Protein AF-A0A1D3RQL5-F1 (afdb_monomer)

Nearest PDB structures (foldseek):
  8ii8-assembly1_A  TM=3.720E-01  e=1.316E-01  Pleurotus salmoneostramineus
  8d9p-assembly1_A  TM=4.096E-01  e=1.434E+00  synthetic construct
  5vju-assembly1_A  TM=3.549E-01  e=2.410E+00  synthetic construct
  6jfl-assembly4_D  TM=3.311E-01  e=7.551E+00  Homo sapiens
  8ts1-assembly1_A  TM=1.983E-01  e=7.169E+00  Homo sapiens

Foldseek 3Di:
DDDDDDDDDDPPPQPVPDCFPVNVLVVLLADLDFQDLVDPVLSVLSVVLSVLLVVLVVLLVVLVVLCVVQPLSVVLVVCCRRVNDVSSVVVLVVDDPVSVVSVLVSLVVCLVSLVVLVVSLVVLVVSLVVLVPDDVVVVDPDPVSVVSNVVNSVSSNSSSVSSNVSSVVSNVSNVVSVVVVVVVVD

Secondary structure (DSSP, 8-state):
---------------TT---HHHHHHHTPPP-SPP--SSHHHHHHHHHHHHHHHHHHHHHHHHHHHHHT-HHHHHHHHHHHHH-HHHHHHHHHT--HHHHHHHHHHHHHHHHHHHHHHHHHHHHHHHHHHHHT--GGGT---HHHHHHHHHHHHHHHHHHHHHHHHHHHHHHHHHHHHHHHHHTT-

Sequence (186 aa):
MLLIVGCAGNGGKVQEGEVTAYDLYNKNRPDTSLADTGISSGNVITSAIAGIYEKTVNLENQYKKRIENNKVALILDRIRLEQGEAAYKKEYSELGVKDKAIYDVFLKNNINTLEVAVGYAVEAKKMASGVKNFDYKKYIVNPMAKYKTITALSKATEQIQYTEKALEFMVETRTISEAMLDFEKR

Solvent-accessible surface area (backbone atoms only — not comparable to full-atom values): 10430 Å² total; per-residue (Å²): 135,88,81,86,78,84,78,75,91,69,81,75,74,71,64,94,82,70,80,36,78,48,54,52,49,67,71,64,61,64,79,69,73,67,35,62,20,82,42,72,72,51,31,54,55,28,40,55,48,30,53,53,31,49,52,44,52,52,52,50,53,52,50,51,54,54,29,73,73,29,74,58,45,38,53,46,50,48,39,28,53,71,63,33,66,70,49,25,56,50,54,62,73,67,44,52,73,70,54,42,55,54,37,52,52,52,47,63,77,37,46,69,64,29,50,52,29,46,58,48,40,56,53,40,52,52,51,48,54,50,59,76,69,56,63,61,74,83,77,46,88,48,73,70,38,44,54,36,30,53,56,20,51,51,53,47,48,49,37,40,55,49,38,44,53,57,25,47,62,41,34,53,54,39,55,52,48,51,59,49,59,59,55,74,76,108

pLDDT: mean 70.12, std 14.93, range [28.02, 87.69]

Radius of gyration: 20.91 Å; Cα contacts (8 Å, |Δi|>4): 149; chains: 1; bounding box: 43×39×73 Å

Structure (mmCIF, N/CA/C/O backbone):
data_AF-A0A1D3RQL5-F1
#
_entry.id   AF-A0A1D3RQL5-F1
#
loop_
_atom_site.group_PDB
_atom_site.id
_atom_site.type_symbol
_atom_site.label_atom_id
_atom_site.label_alt_id
_atom_site.label_comp_id
_atom_site.label_asym_id
_atom_site.label_entity_id
_atom_site.label_seq_id
_atom_site.pdbx_PDB_ins_code
_atom_site.Cartn_x
_atom_site.Cartn_y
_atom_site.Cartn_z
_atom_site.occupancy
_atom_site.B_iso_or_equiv
_atom_site.auth_seq_id
_atom_site.auth_comp_id
_atom_site.auth_asym_id
_atom_site.auth_atom_id
_atom_site.pdbx_PDB_model_num
ATOM 1 N N . MET A 1 1 ? 18.355 -2.049 43.955 1.00 34.22 1 MET A N 1
ATOM 2 C CA . MET A 1 1 ? 17.590 -0.818 44.233 1.00 34.22 1 MET A CA 1
ATOM 3 C C . MET A 1 1 ? 16.806 -0.497 42.969 1.00 34.22 1 MET A C 1
ATOM 5 O O . MET A 1 1 ? 17.391 -0.024 42.006 1.00 34.22 1 MET A O 1
ATOM 9 N N . LEU A 1 2 ? 15.540 -0.927 42.922 1.00 30.09 2 LEU A N 1
ATOM 10 C CA . LEU A 1 2 ? 14.612 -0.620 41.832 1.00 30.09 2 LEU A CA 1
ATOM 11 C C . LEU A 1 2 ? 14.342 0.888 41.841 1.00 30.09 2 LEU A C 1
ATOM 13 O O . LEU A 1 2 ? 13.867 1.405 42.849 1.00 30.09 2 LEU A O 1
ATOM 17 N N . LEU A 1 3 ? 14.603 1.569 40.728 1.00 28.02 3 LEU A N 1
ATOM 18 C CA . LEU A 1 3 ? 14.077 2.907 40.482 1.00 28.02 3 LEU A CA 1
ATOM 19 C C . LEU A 1 3 ? 12.836 2.773 39.605 1.00 28.02 3 LEU A C 1
ATOM 21 O O . LEU A 1 3 ? 12.908 2.611 38.391 1.00 28.02 3 LEU A O 1
ATOM 25 N N . ILE A 1 4 ? 11.692 2.802 40.282 1.00 35.16 4 ILE A N 1
ATOM 26 C CA . ILE A 1 4 ? 10.385 3.075 39.700 1.00 35.16 4 ILE A CA 1
ATOM 27 C C . ILE A 1 4 ? 10.423 4.538 39.252 1.00 35.16 4 ILE A C 1
ATOM 29 O O . ILE A 1 4 ? 10.387 5.440 40.085 1.00 35.16 4 ILE A O 1
ATOM 33 N N . VAL A 1 5 ? 10.510 4.775 37.944 1.00 36.12 5 VAL A N 1
ATOM 34 C CA . VAL A 1 5 ? 10.154 6.064 37.348 1.00 36.12 5 VAL A CA 1
ATOM 35 C C . VAL A 1 5 ? 8.838 5.841 36.626 1.00 36.12 5 VAL A C 1
ATOM 37 O O . VAL A 1 5 ? 8.791 5.342 35.504 1.00 36.12 5 VAL A O 1
ATOM 40 N N . GLY A 1 6 ? 7.752 6.154 37.326 1.00 30.86 6 GLY A N 1
ATOM 41 C CA . GLY A 1 6 ? 6.478 6.390 36.677 1.00 30.86 6 GLY A CA 1
ATOM 42 C C . GLY A 1 6 ? 6.588 7.663 35.846 1.00 30.86 6 GLY A C 1
ATOM 43 O O . GLY A 1 6 ? 6.917 8.719 36.380 1.00 30.86 6 GLY A O 1
ATOM 44 N N . CYS A 1 7 ? 6.270 7.570 34.560 1.00 34.59 7 CYS A N 1
ATOM 45 C CA . CYS A 1 7 ? 5.783 8.718 33.815 1.00 34.59 7 CYS A CA 1
ATOM 46 C C . CYS A 1 7 ? 4.332 8.446 33.446 1.00 34.59 7 CYS A C 1
ATOM 48 O O . CYS A 1 7 ? 4.009 7.589 32.625 1.00 34.59 7 CYS A O 1
ATOM 50 N N . ALA A 1 8 ? 3.484 9.185 34.155 1.00 31.89 8 ALA A N 1
ATOM 51 C CA . ALA A 1 8 ? 2.098 9.449 33.853 1.00 31.89 8 ALA A CA 1
ATOM 52 C C . ALA A 1 8 ? 1.898 9.814 32.377 1.00 31.89 8 ALA A C 1
ATOM 54 O O . ALA A 1 8 ? 2.809 10.300 31.704 1.00 31.89 8 ALA A O 1
ATOM 55 N N . GLY A 1 9 ? 0.673 9.574 31.911 1.00 34.28 9 GLY A N 1
ATOM 56 C CA . GLY A 1 9 ? 0.239 9.820 30.549 1.00 34.28 9 GLY A CA 1
ATOM 57 C C . GLY A 1 9 ? 0.694 11.171 30.014 1.00 34.28 9 GLY A C 1
ATOM 58 O O . GLY A 1 9 ? 0.282 12.220 30.492 1.00 34.28 9 GLY A O 1
ATOM 59 N N . ASN A 1 10 ? 1.492 11.109 28.960 1.00 30.14 10 ASN A N 1
ATOM 60 C CA . ASN A 1 10 ? 1.542 12.142 27.951 1.00 30.14 10 ASN A CA 1
ATOM 61 C C . ASN A 1 10 ? 1.111 11.453 26.662 1.00 30.14 10 ASN A C 1
ATOM 63 O O . ASN A 1 10 ? 1.920 10.839 25.968 1.00 30.14 10 ASN A O 1
ATOM 67 N N . GLY A 1 11 ? -0.191 11.519 26.374 1.00 35.78 11 GLY A N 1
ATOM 68 C CA . GLY A 1 11 ? -0.647 11.454 24.994 1.00 35.78 11 GLY A CA 1
ATOM 69 C C . GLY A 1 11 ? 0.079 12.579 24.275 1.00 35.78 11 GLY A C 1
ATOM 70 O O . GLY A 1 11 ? -0.231 13.752 24.491 1.00 35.78 11 GLY A O 1
ATOM 71 N N . GLY A 1 12 ? 1.134 12.222 23.545 1.00 31.62 12 GLY A N 1
ATOM 72 C CA . GLY A 1 12 ? 1.890 13.164 22.747 1.00 31.62 12 GLY A CA 1
ATOM 73 C C . GLY A 1 12 ? 0.912 13.814 21.788 1.00 31.62 12 GLY A C 1
ATOM 74 O O . GLY A 1 12 ? 0.452 13.178 20.845 1.00 31.62 12 GLY A O 1
ATOM 75 N N . LYS A 1 13 ? 0.554 15.071 22.055 1.00 38.50 13 LYS A N 1
ATOM 76 C CA . LYS A 1 13 ? -0.020 15.917 21.021 1.00 38.50 13 LYS A CA 1
ATOM 77 C C . LYS A 1 13 ? 1.036 15.984 19.930 1.00 38.50 13 LYS A C 1
ATOM 79 O O . LYS A 1 13 ? 2.128 16.499 20.167 1.00 38.50 13 LYS A O 1
ATOM 84 N N . VAL A 1 14 ? 0.707 15.396 18.788 1.00 41.12 14 VAL A N 1
ATOM 85 C CA . VAL A 1 14 ? 1.450 15.528 17.538 1.00 41.12 14 VAL A CA 1
ATOM 86 C C . VAL A 1 14 ? 1.707 17.022 17.362 1.00 41.12 14 VAL A C 1
ATOM 88 O O . VAL A 1 14 ? 0.767 17.817 17.452 1.00 41.12 14 VAL A O 1
ATOM 91 N N . GLN A 1 15 ? 2.974 17.419 17.238 1.00 39.16 15 GLN A N 1
ATOM 92 C CA . GLN A 1 15 ? 3.311 18.822 17.027 1.00 39.16 15 GLN A CA 1
ATOM 93 C C . GLN A 1 15 ? 2.620 19.272 15.736 1.00 39.16 15 GLN A C 1
ATOM 95 O O . GLN A 1 15 ? 2.850 18.685 14.679 1.00 39.16 15 GLN A O 1
ATOM 100 N N . GLU A 1 16 ? 1.746 20.282 15.820 1.00 37.50 16 GLU A N 1
ATOM 101 C CA . GLU A 1 16 ? 1.156 20.922 14.640 1.00 37.50 16 GLU A CA 1
ATOM 102 C C . GLU A 1 16 ? 2.301 21.447 13.761 1.00 37.50 16 GLU A C 1
ATOM 104 O O . GLU A 1 16 ? 2.910 22.471 14.065 1.00 37.50 16 GLU A O 1
ATOM 109 N N . GLY A 1 17 ? 2.635 20.704 12.702 1.00 46.22 17 GLY A N 1
ATOM 110 C CA . GLY A 1 17 ? 3.698 21.056 11.759 1.00 46.22 17 GLY A CA 1
ATOM 111 C C . GLY A 1 17 ? 4.626 19.914 11.333 1.00 46.22 17 GLY A C 1
ATOM 112 O O . GLY A 1 17 ? 5.321 20.077 10.329 1.00 46.22 17 GLY A O 1
ATOM 113 N N . GLU A 1 18 ? 4.647 18.764 12.017 1.00 48.84 18 GLU A N 1
ATOM 114 C CA . GLU A 1 18 ? 5.421 17.611 11.533 1.00 48.84 18 GLU A CA 1
ATOM 115 C C . GLU A 1 18 ? 4.687 16.902 10.389 1.00 48.84 18 GLU A C 1
ATOM 117 O O . GLU A 1 18 ? 3.579 16.396 10.549 1.00 48.84 18 GLU A O 1
ATOM 122 N N . VAL A 1 19 ? 5.320 16.863 9.212 1.00 55.0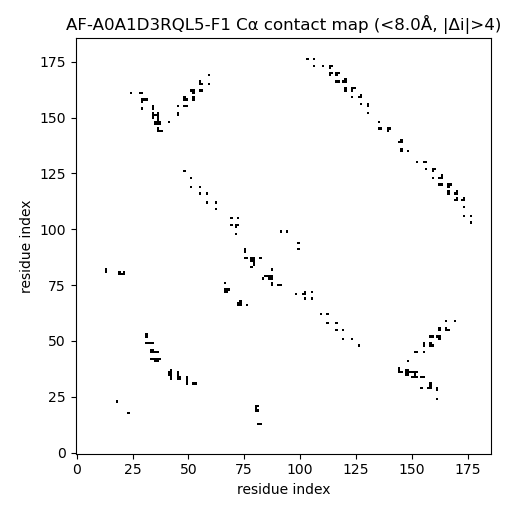6 19 VAL A N 1
ATOM 123 C CA . VAL A 1 19 ? 4.830 16.093 8.065 1.00 55.06 19 VAL A CA 1
ATOM 124 C C . VAL A 1 19 ? 4.897 14.613 8.435 1.00 55.06 19 VAL A C 1
ATOM 126 O O . VAL A 1 19 ? 5.987 14.051 8.566 1.00 55.06 19 VAL A O 1
ATOM 129 N N . THR A 1 20 ? 3.744 13.971 8.598 1.00 57.06 20 THR A N 1
ATOM 130 C CA . THR A 1 20 ? 3.696 12.554 8.968 1.00 57.06 20 THR A CA 1
ATOM 131 C C . THR A 1 20 ? 4.196 11.672 7.818 1.00 57.06 20 THR A C 1
ATOM 133 O O . THR A 1 20 ? 4.217 12.063 6.644 1.00 57.06 20 THR A O 1
ATOM 136 N N . ALA A 1 21 ? 4.560 10.421 8.119 1.00 58.81 21 ALA A N 1
ATOM 137 C CA . ALA A 1 21 ? 4.894 9.432 7.088 1.00 58.81 21 ALA A CA 1
ATOM 138 C C . ALA A 1 21 ? 3.739 9.202 6.089 1.00 58.81 21 ALA A C 1
ATOM 140 O O . ALA A 1 21 ? 3.980 8.750 4.963 1.00 58.81 21 ALA A O 1
ATOM 141 N N . TYR A 1 22 ? 2.510 9.523 6.505 1.00 56.16 22 TYR A N 1
ATOM 142 C CA . TYR A 1 22 ? 1.301 9.503 5.696 1.00 56.16 22 TYR A CA 1
ATOM 143 C C . TYR A 1 22 ? 1.152 10.739 4.807 1.00 56.16 22 TYR A C 1
ATOM 145 O O . TYR A 1 22 ? 0.834 10.604 3.628 1.00 56.16 22 TYR A O 1
ATOM 153 N N . ASP A 1 23 ? 1.448 11.931 5.324 1.00 57.62 23 ASP A N 1
ATOM 154 C CA . ASP A 1 23 ? 1.448 13.158 4.523 1.00 57.62 23 ASP A CA 1
ATOM 155 C C . ASP A 1 23 ? 2.509 13.087 3.422 1.00 57.62 23 ASP A C 1
ATOM 157 O O . ASP A 1 23 ? 2.236 13.419 2.268 1.00 57.62 23 ASP A O 1
ATOM 161 N N . LEU A 1 24 ? 3.696 12.556 3.743 1.00 60.34 24 LEU A N 1
ATOM 162 C CA . LEU A 1 24 ? 4.725 12.242 2.748 1.00 60.34 24 LEU A CA 1
ATOM 163 C C . LEU A 1 24 ? 4.238 11.198 1.741 1.00 60.34 24 LEU A C 1
ATOM 165 O O . LEU A 1 24 ? 4.491 11.334 0.549 1.00 60.34 24 LEU A O 1
ATOM 169 N N . TYR A 1 25 ? 3.527 10.167 2.194 1.00 65.94 25 TYR A N 1
ATOM 170 C CA . TYR A 1 25 ? 2.977 9.136 1.318 1.00 65.94 25 TYR A CA 1
ATOM 171 C C . TYR A 1 25 ? 1.930 9.705 0.346 1.00 65.94 25 TYR A C 1
ATOM 173 O O . TYR A 1 25 ? 2.065 9.513 -0.857 1.00 65.94 25 TYR A O 1
ATOM 181 N N . ASN A 1 26 ? 0.947 10.473 0.819 1.00 66.88 26 ASN A N 1
ATOM 182 C CA . ASN A 1 26 ? -0.064 11.087 -0.047 1.00 66.88 26 ASN A CA 1
ATOM 183 C C . ASN A 1 26 ? 0.538 12.129 -0.999 1.00 66.88 26 ASN A C 1
ATOM 185 O O . ASN A 1 26 ? 0.132 12.204 -2.158 1.00 66.88 26 ASN A O 1
ATOM 189 N N . LYS A 1 27 ? 1.516 12.916 -0.532 1.00 69.50 27 LYS A N 1
ATOM 190 C CA . LYS A 1 27 ? 2.197 13.931 -1.345 1.00 69.50 27 LYS A CA 1
ATOM 191 C C . LYS A 1 27 ? 3.079 13.320 -2.434 1.00 69.50 27 LYS A C 1
ATOM 193 O O . LYS A 1 27 ? 3.201 13.901 -3.507 1.00 69.50 27 LYS A O 1
ATOM 198 N N . ASN A 1 28 ? 3.657 12.148 -2.178 1.00 72.06 28 ASN A N 1
ATOM 199 C CA . ASN A 1 28 ? 4.559 11.457 -3.101 1.00 72.06 28 ASN A CA 1
ATOM 200 C C . ASN A 1 28 ? 3.835 10.443 -3.996 1.00 72.06 28 ASN A C 1
ATOM 202 O O . ASN A 1 28 ? 4.459 9.495 -4.470 1.00 72.06 28 ASN A O 1
ATOM 206 N N . ARG A 1 29 ? 2.523 10.600 -4.213 1.00 80.00 29 ARG A N 1
ATOM 207 C CA . ARG A 1 29 ? 1.759 9.705 -5.083 1.00 80.00 29 ARG A CA 1
ATOM 208 C C . ARG A 1 29 ? 2.264 9.811 -6.532 1.00 80.00 29 ARG A C 1
ATOM 210 O O . ARG A 1 29 ? 2.138 10.887 -7.119 1.00 80.00 29 ARG A O 1
ATOM 217 N N . PRO A 1 30 ? 2.803 8.724 -7.120 1.00 81.06 30 PRO A N 1
ATOM 218 C CA . PRO A 1 30 ? 3.291 8.748 -8.492 1.00 81.06 30 PRO A CA 1
ATOM 219 C C . PRO A 1 30 ? 2.157 8.967 -9.495 1.00 81.06 30 PRO A C 1
ATOM 221 O O . PRO A 1 30 ? 0.996 8.649 -9.248 1.00 81.06 30 PRO A O 1
ATOM 224 N N . ASP A 1 31 ? 2.499 9.481 -10.669 1.00 80.56 31 ASP A N 1
ATOM 225 C CA . ASP A 1 31 ? 1.553 9.558 -11.777 1.00 80.56 31 ASP A CA 1
ATOM 226 C C . ASP A 1 31 ? 1.208 8.149 -12.310 1.00 80.56 31 ASP A C 1
ATOM 228 O O . ASP A 1 31 ? 2.075 7.273 -12.372 1.00 80.56 31 ASP A O 1
ATOM 232 N N . THR A 1 32 ? -0.045 7.925 -12.722 1.00 77.12 32 THR A N 1
ATOM 233 C CA . THR A 1 32 ? -0.535 6.614 -13.192 1.00 77.12 32 THR A CA 1
ATOM 234 C C . THR A 1 32 ? -0.134 6.283 -14.628 1.00 77.12 32 THR A C 1
ATOM 236 O O . THR A 1 32 ? -0.292 5.135 -15.042 1.00 77.12 32 THR A O 1
ATOM 239 N N . SER A 1 33 ? 0.382 7.238 -15.412 1.00 79.81 33 SER A N 1
ATOM 240 C CA . SER A 1 33 ? 0.682 6.970 -16.819 1.00 79.81 33 SER A CA 1
ATOM 241 C C . SER A 1 33 ? 1.831 5.979 -16.992 1.00 79.81 33 SER A C 1
ATOM 243 O O . SER A 1 33 ? 2.787 5.919 -16.209 1.00 79.81 33 SER A O 1
ATOM 245 N N . LEU A 1 34 ? 1.732 5.206 -18.067 1.00 77.88 34 LEU A N 1
ATOM 246 C CA . LEU A 1 34 ? 2.706 4.197 -18.444 1.00 77.88 34 LEU A CA 1
ATOM 247 C C . LEU A 1 34 ? 4.074 4.818 -18.733 1.00 77.88 34 LEU A C 1
ATOM 249 O O . LEU A 1 34 ? 4.184 5.861 -19.376 1.00 77.88 34 LEU A O 1
ATOM 253 N N . ALA A 1 35 ? 5.127 4.147 -18.284 1.00 78.44 35 ALA A N 1
ATOM 254 C CA . ALA A 1 35 ? 6.490 4.559 -18.564 1.00 78.44 35 ALA A CA 1
ATOM 255 C C . ALA A 1 35 ? 6.981 3.973 -19.904 1.00 78.44 35 ALA A C 1
ATOM 257 O O . ALA A 1 35 ? 7.029 2.753 -20.057 1.00 78.44 35 ALA A O 1
ATOM 258 N N . ASP A 1 36 ? 7.353 4.820 -20.870 1.00 79.94 36 ASP A N 1
ATOM 259 C CA . ASP A 1 36 ? 7.889 4.380 -22.170 1.00 79.94 36 ASP A CA 1
ATOM 260 C C . ASP A 1 36 ? 9.405 4.156 -22.099 1.00 79.94 36 ASP A C 1
ATOM 262 O O . ASP A 1 36 ? 10.200 5.085 -21.958 1.00 79.94 36 ASP A O 1
ATOM 266 N N . THR A 1 37 ? 9.807 2.899 -22.237 1.00 71.31 37 THR A N 1
ATOM 267 C CA . THR A 1 37 ? 11.206 2.461 -22.290 1.00 71.31 37 THR A CA 1
ATOM 268 C C . THR A 1 37 ? 11.834 2.670 -23.676 1.00 71.31 37 THR A C 1
ATOM 270 O O . THR A 1 37 ? 13.056 2.647 -23.818 1.00 71.31 37 THR A O 1
ATOM 273 N N . GLY A 1 38 ? 11.024 2.900 -24.716 1.00 73.31 38 GLY A N 1
ATOM 274 C CA . GLY A 1 38 ? 11.466 2.962 -26.110 1.00 73.31 38 GLY A CA 1
ATOM 275 C C . GLY A 1 38 ? 11.706 1.591 -26.754 1.00 73.31 38 GLY A C 1
ATOM 276 O O . GLY A 1 38 ? 12.171 1.536 -27.892 1.00 73.31 38 GLY A O 1
ATOM 277 N N . ILE A 1 39 ? 11.394 0.496 -26.050 1.00 73.94 39 ILE A N 1
ATOM 278 C CA . ILE A 1 39 ? 11.444 -0.883 -26.553 1.00 73.94 39 ILE A CA 1
ATOM 279 C C . ILE A 1 39 ? 10.162 -1.637 -26.173 1.00 73.94 39 ILE A C 1
ATOM 281 O O . ILE A 1 39 ? 9.650 -1.504 -25.064 1.00 73.94 39 ILE A O 1
ATOM 285 N N . SER A 1 40 ? 9.630 -2.465 -27.078 1.00 78.56 40 SER A N 1
ATOM 286 C CA . SER A 1 40 ? 8.333 -3.129 -26.864 1.00 78.56 40 SER A CA 1
ATOM 287 C C . SER A 1 40 ? 8.311 -4.034 -25.629 1.00 78.56 40 SER A C 1
ATOM 289 O O . SER A 1 40 ? 7.355 -3.991 -24.862 1.00 78.56 40 SER A O 1
ATOM 291 N N . SER A 1 41 ? 9.365 -4.820 -25.397 1.00 70.81 41 SER A N 1
ATOM 292 C CA . SER A 1 41 ? 9.451 -5.721 -24.239 1.00 70.81 41 SER A CA 1
ATOM 293 C C . SER A 1 41 ? 9.513 -4.968 -22.907 1.00 70.81 41 SER A C 1
ATOM 295 O O . SER A 1 41 ? 8.842 -5.357 -21.954 1.00 70.81 41 SER A O 1
ATOM 297 N N . GLY A 1 42 ? 10.259 -3.861 -22.848 1.00 71.06 42 GLY A N 1
ATOM 298 C CA . GLY A 1 42 ? 10.292 -2.984 -21.677 1.00 71.06 42 GLY A CA 1
ATOM 299 C C . GLY A 1 42 ? 8.938 -2.318 -21.417 1.00 71.06 42 GLY A C 1
ATOM 300 O O . GLY A 1 42 ? 8.506 -2.252 -20.270 1.00 71.06 42 GLY A O 1
ATOM 301 N N . ASN A 1 43 ? 8.223 -1.930 -22.477 1.00 79.00 43 ASN A N 1
ATOM 302 C CA . ASN A 1 43 ? 6.895 -1.318 -22.371 1.00 79.00 43 ASN A CA 1
ATOM 303 C C . ASN A 1 43 ? 5.828 -2.285 -21.840 1.00 79.00 43 ASN A C 1
ATOM 305 O O . ASN A 1 43 ? 4.914 -1.857 -21.144 1.00 79.00 43 ASN A O 1
ATOM 309 N N . VAL A 1 44 ? 5.945 -3.589 -22.114 1.00 78.12 44 VAL A N 1
ATOM 310 C CA . VAL A 1 44 ? 5.056 -4.602 -21.514 1.00 78.12 44 VAL A CA 1
ATOM 311 C C . VAL A 1 44 ? 5.273 -4.690 -20.000 1.00 78.12 44 VAL A C 1
ATOM 313 O O . VAL A 1 44 ? 4.304 -4.747 -19.244 1.00 78.12 44 VAL A O 1
ATOM 316 N N . ILE A 1 45 ? 6.529 -4.648 -19.544 1.00 74.19 45 ILE A N 1
ATOM 317 C CA . ILE A 1 45 ? 6.865 -4.691 -18.112 1.00 74.19 45 ILE A CA 1
ATOM 318 C C . ILE A 1 45 ? 6.326 -3.447 -17.403 1.00 74.19 45 ILE A C 1
ATOM 320 O O . ILE A 1 45 ? 5.619 -3.563 -16.401 1.00 74.19 45 ILE A O 1
ATOM 324 N N . THR A 1 46 ? 6.607 -2.255 -17.935 1.00 77.12 46 THR A N 1
ATOM 325 C CA . THR A 1 46 ? 6.117 -1.003 -17.344 1.00 77.12 46 THR A CA 1
ATOM 326 C C . THR A 1 46 ? 4.593 -0.884 -17.421 1.00 77.12 46 THR A C 1
ATOM 328 O O . THR A 1 46 ? 3.994 -0.293 -16.526 1.00 77.12 46 THR A O 1
ATOM 331 N N . SER A 1 47 ? 3.946 -1.504 -18.416 1.00 79.31 47 SER A N 1
ATOM 332 C CA . SER A 1 47 ? 2.483 -1.618 -18.489 1.00 79.31 47 SER A CA 1
ATOM 333 C C . SER A 1 47 ? 1.891 -2.444 -17.358 1.00 79.31 47 SER A C 1
ATOM 335 O O . SER A 1 47 ? 0.942 -2.004 -16.711 1.00 79.31 47 SER A O 1
ATOM 337 N N . ALA A 1 48 ? 2.461 -3.619 -17.088 1.00 77.62 48 ALA A N 1
ATOM 338 C CA . ALA A 1 48 ? 1.996 -4.474 -16.002 1.00 77.62 48 ALA A CA 1
ATOM 339 C C . ALA A 1 48 ? 2.122 -3.770 -14.641 1.00 77.62 48 ALA A C 1
ATOM 341 O O . ALA A 1 48 ? 1.202 -3.835 -13.824 1.00 77.62 48 ALA A O 1
ATOM 342 N N . ILE A 1 49 ? 3.227 -3.046 -14.435 1.00 79.31 49 ILE A N 1
ATOM 343 C CA . ILE A 1 49 ? 3.482 -2.263 -13.220 1.00 79.31 49 ILE A CA 1
ATOM 344 C C . ILE A 1 49 ? 2.457 -1.138 -13.069 1.00 79.31 49 ILE A C 1
ATOM 346 O O . ILE A 1 49 ? 1.809 -1.043 -12.027 1.00 79.31 49 ILE A O 1
ATOM 350 N N . ALA A 1 50 ? 2.251 -0.337 -14.118 1.00 81.06 50 ALA A N 1
ATOM 351 C CA . ALA A 1 50 ? 1.251 0.726 -14.110 1.00 81.06 50 ALA A CA 1
ATOM 352 C C . ALA A 1 50 ? -0.165 0.173 -13.856 1.00 81.06 50 ALA A C 1
ATOM 354 O O . ALA A 1 50 ? -0.926 0.759 -13.090 1.00 81.06 50 A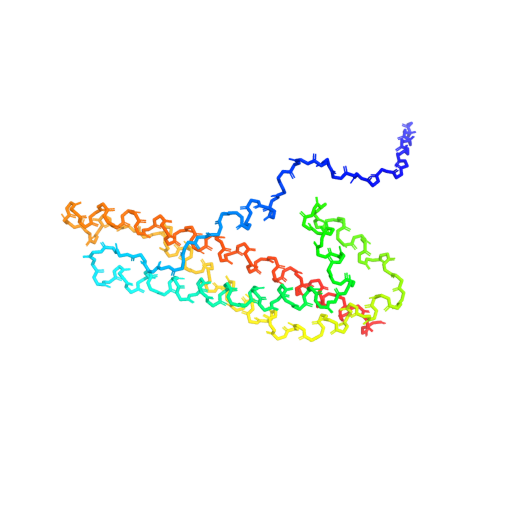LA A O 1
ATOM 355 N N . GLY A 1 51 ? -0.499 -0.991 -14.422 1.00 79.94 51 GLY A N 1
ATOM 356 C CA . GLY A 1 51 ? -1.793 -1.643 -14.219 1.00 79.94 51 GLY A CA 1
ATOM 357 C C . GLY A 1 51 ? -2.027 -2.129 -12.784 1.00 79.94 51 GLY A C 1
ATOM 358 O O . GLY A 1 51 ?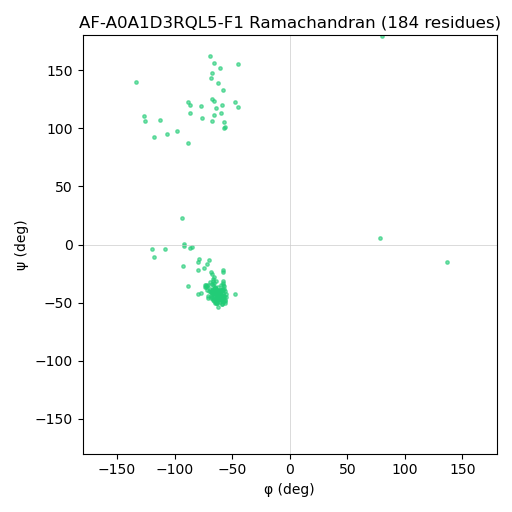 -3.126 -1.962 -12.253 1.00 79.94 51 GLY A O 1
ATOM 359 N N . ILE A 1 52 ? -1.020 -2.717 -12.122 1.00 79.75 52 ILE A N 1
ATOM 360 C CA . ILE A 1 52 ? -1.134 -3.074 -10.694 1.00 79.75 52 ILE A CA 1
ATOM 361 C C . ILE A 1 52 ? -1.196 -1.817 -9.825 1.00 79.75 52 ILE A C 1
ATOM 363 O O . ILE A 1 52 ? -2.002 -1.766 -8.891 1.00 79.75 52 ILE A O 1
ATOM 367 N N . TYR A 1 53 ? -0.396 -0.800 -10.145 1.00 81.38 53 TYR A N 1
ATOM 368 C CA . TYR A 1 53 ? -0.418 0.478 -9.443 1.00 81.38 53 TYR A CA 1
ATOM 369 C C . TYR A 1 53 ? -1.809 1.126 -9.503 1.00 81.38 53 TYR A C 1
ATOM 371 O O . TYR A 1 53 ? -2.378 1.466 -8.467 1.00 81.38 53 TYR A O 1
ATOM 379 N N . GLU A 1 54 ? -2.416 1.208 -10.689 1.00 82.25 54 GLU A N 1
ATOM 380 C CA . GLU A 1 54 ? -3.764 1.753 -10.875 1.00 82.25 54 GLU A CA 1
ATOM 381 C C . GLU A 1 54 ? -4.822 0.963 -10.089 1.00 82.25 54 GLU A C 1
ATOM 383 O O . GLU A 1 54 ? -5.661 1.545 -9.396 1.00 82.25 54 GLU A O 1
ATOM 388 N N . LYS A 1 55 ? -4.770 -0.373 -10.135 1.00 82.00 55 LYS A N 1
ATOM 389 C CA . LYS A 1 55 ? -5.668 -1.228 -9.341 1.00 82.00 55 LYS A CA 1
ATOM 390 C C . LYS A 1 55 ? -5.500 -0.998 -7.841 1.00 82.00 55 LYS A C 1
ATOM 392 O O . LYS A 1 55 ? -6.499 -0.956 -7.127 1.00 82.00 55 LYS A O 1
ATOM 397 N N . THR A 1 56 ? -4.267 -0.823 -7.378 1.00 81.44 56 THR A N 1
ATOM 398 C CA . THR A 1 56 ? -3.950 -0.560 -5.968 1.00 81.44 56 THR A CA 1
ATOM 399 C C . THR A 1 56 ? -4.478 0.794 -5.529 1.00 81.44 56 THR A C 1
ATOM 401 O O . THR A 1 56 ? -5.172 0.880 -4.523 1.00 81.44 56 THR A O 1
ATOM 404 N N . VAL A 1 57 ? -4.250 1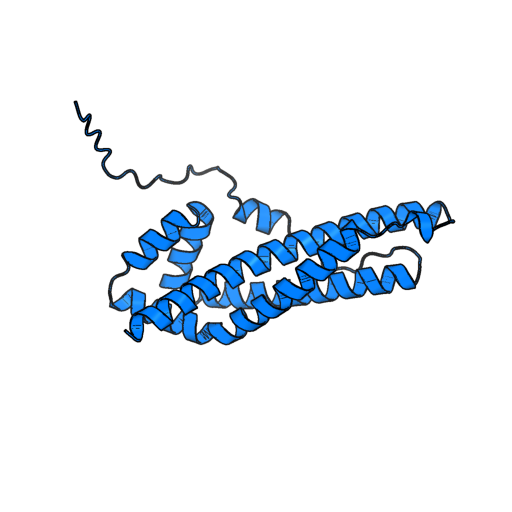.831 -6.330 1.00 83.75 57 VAL A N 1
ATOM 405 C CA . VAL A 1 57 ? -4.816 3.164 -6.123 1.00 83.75 57 VAL A CA 1
ATOM 406 C C . VAL A 1 57 ? -6.343 3.111 -6.037 1.00 83.75 57 VAL A C 1
ATOM 408 O O . VAL A 1 57 ? -6.946 3.732 -5.164 1.00 83.75 57 VAL A O 1
ATOM 411 N N . ASN A 1 58 ? -6.996 2.369 -6.932 1.00 84.44 58 ASN A N 1
ATOM 412 C CA . ASN A 1 58 ? -8.450 2.230 -6.919 1.00 84.44 58 ASN A CA 1
ATOM 413 C C . ASN A 1 58 ? -8.946 1.506 -5.664 1.00 84.44 58 ASN A C 1
ATOM 415 O O . ASN A 1 58 ? -9.943 1.928 -5.075 1.00 84.44 58 ASN A O 1
ATOM 419 N N . LEU A 1 59 ? -8.245 0.452 -5.242 1.00 82.81 59 LEU A N 1
ATOM 420 C CA . LEU A 1 59 ? -8.535 -0.283 -4.013 1.00 82.81 59 LEU A CA 1
ATOM 421 C C . LEU A 1 59 ? -8.382 0.617 -2.780 1.00 82.81 59 LEU A C 1
ATOM 423 O O . LEU A 1 59 ? -9.283 0.687 -1.947 1.00 82.81 59 LEU A O 1
ATOM 427 N N . GLU A 1 60 ? -7.288 1.370 -2.714 1.00 82.69 60 GLU A N 1
ATOM 428 C CA . GLU A 1 60 ? -7.001 2.319 -1.645 1.00 82.69 60 GLU A CA 1
ATOM 429 C C . GLU A 1 60 ? -8.053 3.434 -1.581 1.00 82.69 60 GLU A C 1
ATOM 431 O O . GLU A 1 60 ? -8.568 3.732 -0.507 1.00 82.69 60 GLU A O 1
ATOM 436 N N . ASN A 1 61 ? -8.442 4.020 -2.718 1.00 84.12 61 ASN A N 1
ATOM 437 C CA . ASN A 1 61 ? -9.488 5.046 -2.758 1.00 84.12 61 ASN A CA 1
ATOM 438 C C . ASN A 1 61 ? -10.831 4.502 -2.243 1.00 84.12 61 ASN A C 1
ATOM 440 O O . ASN A 1 61 ? -11.564 5.207 -1.549 1.00 84.12 61 ASN A O 1
ATOM 444 N N . GLN A 1 62 ? -11.177 3.255 -2.581 1.00 83.00 62 GLN A N 1
ATOM 445 C CA . GLN A 1 62 ? -12.381 2.610 -2.053 1.00 83.00 62 GLN A CA 1
ATOM 446 C C . GLN A 1 62 ? -12.274 2.376 -0.546 1.00 83.00 62 GLN A C 1
ATOM 448 O O . GLN A 1 62 ? -13.242 2.615 0.174 1.00 83.00 62 GLN A O 1
ATOM 453 N N . TYR A 1 63 ? -11.109 1.941 -0.071 1.00 82.12 63 TYR A N 1
ATOM 454 C CA . TYR A 1 63 ? -10.851 1.721 1.346 1.00 82.12 63 TYR A CA 1
ATOM 455 C C . TYR A 1 63 ? -10.930 3.032 2.148 1.00 82.12 63 TYR A C 1
ATOM 457 O O . TYR A 1 63 ? -11.684 3.104 3.117 1.00 82.12 63 TYR A O 1
ATOM 465 N N . LYS A 1 64 ? -10.287 4.108 1.673 1.00 80.56 64 LYS A N 1
ATOM 466 C CA . LYS A 1 64 ? -10.363 5.461 2.257 1.00 80.56 64 LYS A CA 1
ATOM 467 C C . LYS A 1 64 ? -11.797 5.974 2.345 1.00 80.56 64 LYS A C 1
ATOM 469 O O . LYS A 1 64 ? -12.238 6.362 3.420 1.00 80.56 64 LYS A O 1
ATOM 474 N N . LYS A 1 65 ? -12.579 5.862 1.265 1.00 82.81 65 LYS A N 1
ATOM 475 C CA . LYS A 1 65 ? -14.007 6.232 1.288 1.00 82.81 65 LYS A CA 1
ATOM 476 C C . LYS A 1 65 ? -14.792 5.469 2.353 1.00 82.81 65 LYS A C 1
ATOM 478 O O . LYS A 1 65 ? -15.734 5.998 2.932 1.00 82.81 65 LYS A O 1
ATOM 483 N N . ARG A 1 66 ? -14.462 4.202 2.603 1.00 80.38 66 ARG A N 1
ATOM 484 C CA . ARG A 1 66 ? -15.140 3.411 3.638 1.00 80.38 66 ARG A CA 1
ATOM 485 C C . ARG A 1 66 ? -14.714 3.831 5.042 1.00 80.38 66 ARG A C 1
ATOM 487 O O . ARG A 1 66 ? -15.573 3.853 5.919 1.00 80.38 66 ARG A O 1
ATOM 494 N N . ILE A 1 67 ? -13.442 4.187 5.239 1.00 81.62 67 ILE A N 1
ATOM 495 C CA . ILE A 1 67 ? -12.941 4.778 6.490 1.00 81.62 67 ILE A CA 1
ATOM 496 C C . ILE A 1 67 ? -13.671 6.094 6.778 1.00 81.62 67 ILE A C 1
ATOM 498 O O . ILE A 1 67 ? -14.226 6.254 7.858 1.00 81.62 67 ILE A O 1
ATOM 502 N N . GLU A 1 68 ? -13.756 6.997 5.799 1.00 78.56 68 GLU A N 1
ATOM 503 C CA . GLU A 1 68 ? -14.437 8.297 5.930 1.00 78.56 68 GLU A CA 1
ATOM 504 C C . GLU A 1 68 ? -15.916 8.161 6.327 1.00 78.56 68 GLU A C 1
ATOM 506 O O . GLU A 1 68 ? -16.452 8.998 7.051 1.00 78.56 68 GLU A O 1
ATOM 511 N N . ASN A 1 69 ? -16.568 7.074 5.906 1.00 81.94 69 ASN A N 1
ATOM 512 C CA . ASN A 1 69 ? -17.964 6.778 6.229 1.00 81.94 69 ASN A CA 1
ATOM 513 C C . ASN A 1 69 ? -18.163 6.066 7.582 1.00 81.94 69 ASN A C 1
ATOM 515 O O . ASN A 1 69 ? -19.304 5.811 7.972 1.00 81.94 69 ASN A O 1
ATOM 519 N N . ASN A 1 70 ? -17.095 5.737 8.318 1.00 84.69 70 ASN A N 1
ATOM 520 C CA . ASN A 1 70 ? -17.180 5.125 9.643 1.00 84.69 70 ASN A CA 1
ATOM 521 C C . ASN A 1 70 ? -16.374 5.936 10.666 1.00 84.69 70 ASN A C 1
ATOM 523 O O . ASN A 1 70 ? -15.150 5.934 10.664 1.00 84.69 70 ASN A O 1
ATOM 527 N N . LYS A 1 71 ? -17.073 6.593 11.597 1.00 82.38 71 LYS A N 1
ATOM 528 C CA . LYS A 1 71 ? -16.456 7.502 12.576 1.00 82.38 71 LYS A CA 1
ATOM 529 C C . LYS A 1 71 ? -15.386 6.833 13.451 1.00 82.38 71 LYS A C 1
ATOM 531 O O . LYS A 1 71 ? -14.373 7.465 13.730 1.00 82.38 71 LYS A O 1
ATOM 536 N N . VAL A 1 72 ? -15.597 5.585 13.879 1.00 84.19 72 VAL A N 1
ATOM 537 C CA . VAL A 1 72 ? -14.623 4.852 14.710 1.00 84.19 72 VAL A CA 1
ATOM 538 C C . VAL A 1 72 ? -13.399 4.480 13.875 1.00 84.19 72 VAL A C 1
ATOM 540 O O . VAL A 1 72 ? -12.272 4.707 14.307 1.00 84.19 72 VAL A O 1
ATOM 543 N N . ALA A 1 73 ? -13.615 3.995 12.649 1.00 84.00 73 ALA A N 1
ATOM 544 C CA . ALA A 1 73 ? -12.532 3.685 11.726 1.00 84.00 73 ALA A CA 1
ATOM 545 C C . ALA A 1 73 ? -11.715 4.926 11.361 1.00 84.00 73 ALA A C 1
ATOM 547 O O . ALA A 1 73 ? -10.496 4.851 11.360 1.00 84.00 73 ALA A O 1
ATOM 548 N N . LEU A 1 74 ? -12.365 6.066 11.124 1.00 79.69 74 LEU A N 1
ATOM 549 C CA . LEU A 1 74 ? -11.703 7.337 10.841 1.00 79.69 74 LEU A CA 1
ATOM 550 C C . LEU A 1 74 ? -10.809 7.799 11.998 1.00 79.69 74 LEU A C 1
ATOM 552 O O . LEU A 1 74 ? -9.693 8.254 11.768 1.00 79.69 74 LEU A O 1
ATOM 556 N N . ILE A 1 75 ? -11.287 7.682 13.241 1.00 81.75 75 ILE A N 1
ATOM 557 C CA . ILE A 1 75 ? -10.510 8.055 14.432 1.00 81.75 75 ILE A CA 1
ATOM 558 C C . ILE A 1 75 ? -9.304 7.127 14.596 1.00 81.75 75 ILE A C 1
ATOM 560 O O . ILE A 1 75 ? -8.187 7.606 14.778 1.00 81.75 75 ILE A O 1
ATOM 564 N N . LEU A 1 76 ? -9.516 5.813 14.502 1.00 82.62 76 LEU A N 1
ATOM 565 C CA . LEU A 1 76 ? -8.438 4.836 14.637 1.00 82.62 76 LEU A CA 1
ATOM 566 C C . LEU A 1 76 ? -7.406 4.943 13.510 1.00 82.62 76 LEU A C 1
ATOM 568 O O . LEU A 1 76 ? -6.209 4.866 13.776 1.00 82.62 76 LEU A O 1
ATOM 572 N N . ASP A 1 77 ? -7.851 5.154 12.272 1.00 79.94 77 ASP A N 1
ATOM 573 C CA . ASP A 1 77 ? -6.961 5.368 11.132 1.00 79.94 77 ASP A CA 1
ATOM 574 C C . ASP A 1 77 ? -6.136 6.640 11.342 1.00 79.94 77 ASP A C 1
ATOM 576 O O . ASP A 1 77 ? -4.916 6.603 11.262 1.00 79.94 77 ASP A O 1
ATOM 580 N N . ARG A 1 78 ? -6.754 7.743 11.780 1.00 78.62 78 ARG A N 1
ATOM 581 C CA . ARG A 1 78 ? -6.018 8.964 12.130 1.00 78.62 78 ARG A CA 1
ATOM 582 C C . ARG A 1 78 ? -4.950 8.726 13.204 1.00 78.62 78 ARG A C 1
ATOM 584 O O . ARG A 1 78 ? -3.818 9.168 13.034 1.00 78.62 78 ARG A O 1
ATOM 591 N N . ILE A 1 79 ? -5.280 8.000 14.274 1.00 80.38 79 ILE A N 1
ATOM 592 C CA . ILE A 1 79 ? -4.319 7.649 15.335 1.00 80.38 79 ILE A CA 1
ATOM 593 C C . ILE A 1 79 ? -3.163 6.827 14.764 1.00 80.38 79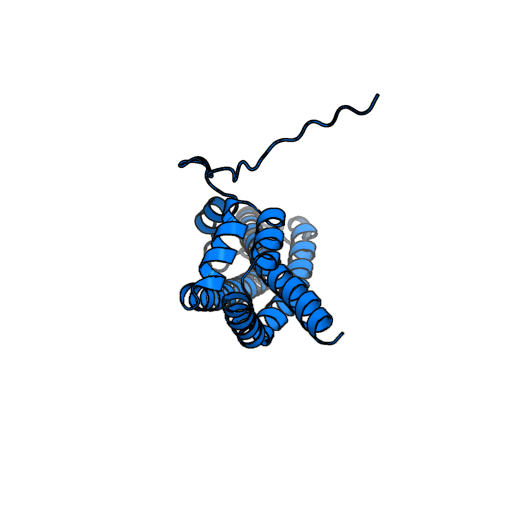 ILE A C 1
ATOM 595 O O . ILE A 1 79 ? -2.006 7.126 15.049 1.00 80.38 79 ILE A O 1
ATOM 599 N N . ARG A 1 80 ? -3.450 5.828 13.923 1.00 78.62 80 ARG A N 1
ATOM 600 C CA . ARG A 1 80 ? -2.416 5.033 13.249 1.00 78.62 80 ARG A CA 1
ATOM 601 C C . ARG A 1 80 ? -1.484 5.911 12.418 1.00 78.62 80 ARG A C 1
ATOM 603 O O . ARG A 1 80 ? -0.270 5.733 12.475 1.00 78.62 80 ARG A O 1
ATOM 610 N N . LEU A 1 81 ? -2.042 6.839 11.649 1.00 72.19 81 LEU A N 1
ATOM 611 C CA . LEU A 1 81 ? -1.284 7.676 10.721 1.00 72.19 81 LEU A CA 1
ATOM 612 C C . LEU A 1 81 ? -0.435 8.732 11.438 1.00 72.19 81 LEU A C 1
ATOM 614 O O . LEU A 1 81 ? 0.683 9.014 11.010 1.00 72.19 81 LEU A O 1
ATOM 618 N N . GLU A 1 82 ? -0.951 9.296 12.529 1.00 73.94 82 GLU A N 1
ATOM 619 C CA . GLU A 1 82 ? -0.290 10.366 13.278 1.00 73.94 82 GLU A CA 1
ATOM 620 C C . GLU A 1 82 ? 0.656 9.847 14.373 1.00 73.94 82 GLU A C 1
ATOM 622 O O . GLU A 1 82 ? 1.689 10.456 14.637 1.00 73.94 82 GLU A O 1
ATOM 627 N N . GLN A 1 83 ? 0.313 8.735 15.027 1.00 77.06 83 GLN A N 1
ATOM 628 C CA . GLN A 1 83 ? 0.994 8.241 16.235 1.00 77.06 83 GLN A CA 1
ATOM 629 C C . GLN A 1 83 ? 1.610 6.847 16.052 1.00 77.06 83 GLN A C 1
ATOM 631 O O . GLN A 1 83 ? 2.290 6.332 16.942 1.00 77.06 83 GLN A O 1
ATOM 636 N N . GLY A 1 84 ? 1.400 6.235 14.889 1.00 69.44 84 GLY A N 1
ATOM 637 C CA . GLY A 1 84 ? 1.954 4.939 14.546 1.00 69.44 84 GLY A CA 1
ATOM 638 C C . GLY A 1 84 ? 1.196 3.754 15.143 1.00 69.44 84 GLY A C 1
ATOM 639 O O . GLY A 1 84 ? 0.206 3.858 15.870 1.00 69.44 84 GLY A O 1
ATOM 640 N N . GLU A 1 85 ? 1.704 2.573 14.812 1.00 69.62 85 GLU A N 1
ATOM 641 C CA . GLU A 1 85 ? 0.999 1.306 14.993 1.00 69.62 85 GLU A CA 1
ATOM 642 C C . GLU A 1 85 ? 0.766 0.917 16.460 1.00 69.62 85 GLU A C 1
ATOM 644 O O . GLU A 1 85 ? -0.261 0.335 16.809 1.00 69.62 85 GLU A O 1
ATOM 649 N N . ALA A 1 86 ? 1.711 1.244 17.343 1.00 74.44 86 ALA A N 1
ATOM 650 C CA . ALA A 1 86 ? 1.588 0.930 18.763 1.00 74.44 86 ALA A CA 1
ATOM 651 C C . ALA A 1 86 ? 0.439 1.712 19.422 1.00 74.44 86 ALA A C 1
ATOM 653 O O . ALA A 1 86 ? -0.306 1.147 20.224 1.00 74.44 86 ALA A O 1
ATOM 654 N N . ALA A 1 87 ? 0.269 2.985 19.047 1.00 78.88 87 ALA A N 1
ATOM 655 C CA . ALA A 1 87 ? -0.821 3.828 19.528 1.00 78.88 87 ALA A CA 1
ATOM 656 C C . ALA A 1 87 ? -2.173 3.337 19.000 1.00 78.88 87 ALA A C 1
ATOM 658 O O . ALA A 1 87 ? -3.118 3.200 19.771 1.00 78.88 87 ALA A O 1
ATOM 659 N N . TYR A 1 88 ? -2.237 2.968 17.718 1.00 81.56 88 TYR A N 1
ATOM 660 C CA . TYR A 1 88 ? -3.428 2.358 17.129 1.00 81.56 88 TYR A CA 1
ATOM 661 C C . TYR A 1 88 ? -3.865 1.088 17.871 1.00 81.56 88 TYR A C 1
ATOM 663 O O . TYR A 1 88 ? -5.025 0.976 18.261 1.00 81.56 88 TYR A O 1
ATOM 671 N N . LYS A 1 89 ? -2.944 0.143 18.113 1.00 80.69 89 LYS A N 1
ATOM 672 C CA . LYS A 1 89 ? -3.264 -1.113 18.817 1.00 80.69 89 LYS A CA 1
ATOM 673 C C . LYS A 1 89 ? -3.770 -0.864 20.232 1.00 80.69 89 LYS A C 1
ATOM 675 O O . LYS A 1 89 ? -4.704 -1.534 20.672 1.00 80.69 89 LYS A O 1
ATOM 680 N N . LYS A 1 90 ? -3.163 0.101 20.927 1.00 82.19 90 LYS A N 1
ATOM 681 C CA . LYS A 1 90 ? -3.593 0.518 22.259 1.00 82.19 90 LYS A CA 1
ATOM 682 C C . LYS A 1 90 ? -5.016 1.079 22.218 1.00 82.19 90 LYS A C 1
ATOM 684 O O . LYS A 1 90 ? -5.879 0.561 22.917 1.00 82.19 90 LYS A O 1
ATOM 689 N N . GLU A 1 91 ? -5.280 2.055 21.358 1.00 83.44 91 GLU A N 1
ATOM 690 C CA . GLU A 1 91 ? -6.590 2.713 21.291 1.00 83.44 91 GLU A CA 1
ATOM 691 C C . GLU A 1 91 ? -7.696 1.788 20.791 1.00 83.44 91 GLU A C 1
ATOM 693 O O . GLU A 1 91 ? -8.817 1.821 21.292 1.00 83.44 91 GLU A O 1
ATOM 698 N N . TYR A 1 92 ? -7.373 0.872 19.878 1.00 82.31 92 TYR A N 1
ATOM 699 C CA . TYR A 1 92 ? -8.290 -0.200 19.519 1.00 82.31 92 TYR A CA 1
ATOM 700 C C . TYR A 1 92 ? -8.646 -1.079 20.734 1.00 82.31 92 TYR A C 1
ATOM 702 O O . TYR A 1 92 ? -9.816 -1.404 20.945 1.00 82.31 92 TYR A O 1
ATOM 710 N N . SER A 1 93 ? -7.655 -1.460 21.550 1.00 82.19 93 SER A N 1
ATOM 711 C CA . SER A 1 93 ? -7.886 -2.296 22.737 1.00 82.19 93 SER A CA 1
ATOM 712 C C . SER A 1 93 ? -8.686 -1.590 23.837 1.00 82.19 93 SER A C 1
ATOM 714 O O . SER A 1 93 ? -9.370 -2.257 24.613 1.00 82.19 93 SER A O 1
ATOM 716 N N . GLU A 1 94 ? -8.633 -0.257 23.867 1.00 87.69 94 GLU A N 1
ATOM 717 C CA . GLU A 1 94 ? -9.325 0.605 24.829 1.00 87.69 94 GLU A CA 1
ATOM 718 C C . GLU A 1 94 ? -10.715 1.056 24.337 1.00 87.69 94 GLU A C 1
ATOM 720 O O . GLU A 1 94 ? -11.444 1.720 25.079 1.00 87.69 94 GLU A O 1
ATOM 725 N N . LEU A 1 95 ? -11.136 0.656 23.126 1.00 85.31 95 LEU A N 1
ATOM 726 C CA . LEU A 1 95 ? -12.476 0.957 22.623 1.00 85.31 95 LEU A CA 1
ATOM 727 C C . LEU A 1 95 ? -13.564 0.419 23.558 1.00 85.31 95 LEU A C 1
ATOM 729 O O . LEU A 1 95 ? -13.599 -0.759 23.924 1.00 85.31 95 LEU A O 1
ATOM 733 N N . GLY A 1 96 ? -14.541 1.278 23.853 1.00 83.44 96 GLY A N 1
ATOM 734 C CA . GLY A 1 96 ? -15.770 0.859 24.514 1.00 83.44 96 GLY A CA 1
ATOM 735 C C . GLY A 1 96 ? -16.537 -0.169 23.674 1.00 83.44 96 GLY A C 1
ATOM 736 O O . GLY A 1 96 ? -16.489 -0.151 22.444 1.00 83.44 96 GLY A O 1
ATOM 737 N N . VAL A 1 97 ? -17.308 -1.038 24.336 1.00 86.50 97 VAL A N 1
ATOM 738 C CA . VAL A 1 97 ? -18.037 -2.169 23.716 1.00 86.50 97 VAL A CA 1
ATOM 739 C C . VAL A 1 97 ? -18.814 -1.769 22.454 1.00 86.50 97 VAL A C 1
ATOM 741 O O . VAL A 1 97 ? -18.786 -2.475 21.449 1.00 86.50 97 VAL A O 1
ATOM 744 N N . LYS A 1 98 ? -19.494 -0.618 22.489 1.00 84.12 98 LYS A N 1
ATOM 745 C CA . LYS A 1 98 ? -20.298 -0.121 21.365 1.00 84.12 98 LYS A CA 1
ATOM 746 C C . LYS A 1 98 ? -19.442 0.280 20.161 1.00 84.12 98 LYS A C 1
ATOM 748 O O . LYS A 1 98 ? -19.785 -0.070 19.035 1.00 84.12 98 LYS A O 1
ATOM 753 N N . ASP A 1 99 ? -18.351 1.002 20.392 1.00 83.62 99 ASP A N 1
ATOM 754 C CA . ASP A 1 99 ? -17.467 1.470 19.322 1.00 83.62 99 ASP A CA 1
ATOM 755 C C . ASP A 1 99 ? -16.675 0.309 18.723 1.00 83.62 99 ASP A C 1
ATOM 757 O O . ASP A 1 99 ? -16.507 0.240 17.506 1.00 83.62 99 ASP A O 1
ATOM 761 N N . LYS A 1 100 ? -16.292 -0.658 19.563 1.00 82.69 100 LYS A N 1
ATOM 762 C CA . LYS A 1 100 ? -15.671 -1.908 19.131 1.00 82.69 100 LYS A CA 1
ATOM 763 C C . LYS A 1 100 ? -16.581 -2.688 18.180 1.00 82.69 100 LYS A C 1
ATOM 765 O O . LYS A 1 100 ? -16.185 -2.942 17.050 1.00 82.69 100 LYS A O 1
ATOM 770 N N . ALA A 1 101 ? -17.846 -2.908 18.550 1.00 81.06 101 ALA A N 1
ATOM 771 C CA . ALA A 1 101 ? -18.814 -3.586 17.682 1.00 81.06 101 ALA A CA 1
ATOM 772 C C . ALA A 1 101 ? -19.032 -2.865 16.333 1.00 81.06 101 ALA A C 1
ATOM 774 O O . ALA A 1 101 ? -19.153 -3.509 15.289 1.00 81.06 101 ALA A O 1
ATOM 775 N N . ILE A 1 102 ? -19.063 -1.526 16.330 1.00 80.69 102 ILE A N 1
ATOM 776 C CA . ILE A 1 102 ? -19.159 -0.722 15.098 1.00 80.69 102 ILE A CA 1
ATOM 777 C C . ILE A 1 102 ? -17.922 -0.922 14.216 1.00 80.69 102 ILE A C 1
ATOM 779 O O . ILE A 1 102 ? -18.040 -1.031 12.991 1.00 80.69 102 ILE A O 1
ATOM 783 N N . TYR A 1 103 ? -16.740 -0.960 14.826 1.00 82.75 103 TYR A N 1
ATOM 784 C CA . TYR A 1 103 ? -15.491 -1.166 14.111 1.00 82.75 103 TYR A CA 1
ATOM 785 C C . TYR A 1 103 ? -15.363 -2.599 13.577 1.00 82.75 103 TYR A C 1
ATOM 787 O O . TYR A 1 103 ? -14.998 -2.781 12.420 1.00 82.75 103 TYR A O 1
ATOM 795 N N . ASP A 1 104 ? -15.774 -3.614 14.333 1.00 79.00 104 ASP A N 1
ATOM 796 C CA . ASP A 1 104 ? -15.718 -5.012 13.891 1.00 79.00 104 ASP A CA 1
ATOM 797 C C . ASP A 1 104 ? -16.646 -5.275 12.692 1.00 79.00 104 ASP A C 1
ATOM 799 O O . ASP A 1 104 ? -16.287 -6.001 11.761 1.00 79.00 104 ASP A O 1
ATOM 803 N N . VAL A 1 105 ? -17.821 -4.631 12.644 1.00 82.38 105 VAL A N 1
ATOM 804 C CA . VAL A 1 105 ? -18.696 -4.647 11.455 1.00 82.38 105 VAL A CA 1
ATOM 805 C C . VAL A 1 105 ? -18.009 -3.984 10.261 1.00 82.38 105 VAL A C 1
ATOM 807 O O . VAL A 1 105 ? -18.088 -4.495 9.142 1.00 82.38 105 VAL A O 1
ATOM 810 N N . PHE A 1 106 ? -17.306 -2.871 10.478 1.00 84.00 106 PHE A N 1
ATOM 811 C CA . PHE A 1 106 ? -16.505 -2.243 9.430 1.00 84.00 106 PHE A CA 1
ATOM 812 C C . PHE A 1 106 ? -15.417 -3.191 8.908 1.00 84.00 106 PHE A C 1
ATOM 814 O O . PHE A 1 106 ? -15.296 -3.341 7.692 1.00 84.00 106 PHE A O 1
ATOM 821 N N . LEU A 1 107 ? -14.681 -3.879 9.782 1.00 80.19 107 LEU A N 1
ATOM 822 C CA . LEU A 1 107 ? -13.642 -4.830 9.376 1.00 80.19 107 LEU A CA 1
ATOM 823 C C . LEU A 1 107 ? -14.231 -6.009 8.590 1.00 80.19 107 LEU A C 1
ATOM 825 O O . LEU A 1 107 ? -13.748 -6.323 7.501 1.00 80.19 107 LEU A O 1
ATOM 829 N N . LYS A 1 108 ? -15.341 -6.595 9.062 1.00 78.31 108 LYS A N 1
ATOM 830 C CA . LYS A 1 108 ? -16.067 -7.662 8.347 1.00 78.31 108 LYS A CA 1
ATOM 831 C C . LYS A 1 108 ? -16.514 -7.217 6.954 1.00 78.31 108 LYS A C 1
ATOM 833 O O . LYS A 1 108 ? -16.308 -7.940 5.984 1.00 78.31 108 LYS A O 1
ATOM 838 N N . ASN A 1 109 ? -17.044 -6.002 6.821 1.00 78.38 109 ASN A N 1
ATOM 839 C CA . ASN A 1 109 ? -17.487 -5.458 5.532 1.00 78.38 109 ASN A CA 1
ATOM 840 C C . ASN A 1 109 ? -16.334 -5.134 4.564 1.00 78.38 109 ASN A C 1
ATOM 842 O O . ASN A 1 109 ? -16.577 -4.889 3.378 1.00 78.38 109 ASN A O 1
ATOM 846 N N . ASN A 1 110 ? -15.095 -5.113 5.056 1.00 76.31 110 ASN A N 1
ATOM 847 C CA . ASN A 1 110 ? -13.892 -4.859 4.269 1.00 76.31 110 ASN A CA 1
ATOM 848 C C . ASN A 1 110 ? -13.025 -6.106 4.060 1.00 76.31 110 ASN A C 1
ATOM 850 O O . ASN A 1 110 ? -12.066 -6.027 3.300 1.00 76.31 110 ASN A O 1
ATOM 854 N N . ILE A 1 111 ? -13.361 -7.256 4.652 1.00 73.69 111 ILE A N 1
ATOM 855 C CA . ILE A 1 111 ? -12.499 -8.447 4.636 1.00 73.69 111 ILE A CA 1
ATOM 856 C C . ILE A 1 111 ? -12.119 -8.898 3.216 1.00 73.69 111 ILE A C 1
ATOM 858 O O . ILE A 1 111 ? -10.950 -9.165 2.959 1.00 73.69 111 ILE A O 1
ATOM 862 N N . ASN A 1 112 ? -13.059 -8.851 2.265 1.00 72.31 112 ASN A N 1
ATOM 863 C CA . ASN A 1 112 ? -12.808 -9.202 0.861 1.00 72.31 112 ASN A CA 1
ATOM 864 C C . ASN A 1 112 ? -11.878 -8.190 0.168 1.00 72.31 112 ASN A C 1
ATOM 866 O O . ASN A 1 112 ? -10.984 -8.567 -0.583 1.00 72.31 112 ASN A O 1
ATOM 870 N N . THR A 1 113 ? -12.063 -6.890 0.427 1.00 74.00 113 THR A N 1
ATOM 871 C CA . THR A 1 113 ? -11.178 -5.823 -0.078 1.00 74.00 113 THR A CA 1
ATOM 872 C C . THR A 1 113 ? -9.757 -6.017 0.448 1.00 74.00 113 THR A C 1
ATOM 874 O O . THR A 1 113 ? -8.784 -5.874 -0.289 1.00 74.00 113 THR A O 1
ATOM 877 N N . LEU A 1 114 ? -9.647 -6.385 1.722 1.00 72.88 114 LEU A N 1
ATOM 878 C CA . LEU A 1 114 ? -8.384 -6.642 2.392 1.00 72.88 114 LEU A CA 1
ATOM 879 C C . LEU A 1 114 ? -7.714 -7.936 1.897 1.00 72.88 114 LEU A C 1
ATOM 881 O O . LEU A 1 114 ? -6.494 -7.989 1.782 1.00 72.88 114 LEU A O 1
ATOM 885 N N . GLU A 1 115 ? -8.483 -8.971 1.560 1.00 73.25 115 GLU A N 1
ATOM 886 C CA . GLU A 1 115 ? -7.972 -10.203 0.948 1.00 73.25 115 GLU A CA 1
ATOM 887 C C . GLU A 1 115 ? -7.400 -9.947 -0.454 1.00 73.25 115 GLU A C 1
ATOM 889 O O . GLU A 1 115 ? -6.296 -10.395 -0.772 1.00 73.25 115 GLU A O 1
ATOM 894 N N . VAL A 1 116 ? -8.084 -9.132 -1.265 1.00 75.69 116 VAL A N 1
ATOM 895 C CA . VAL A 1 116 ? -7.551 -8.667 -2.557 1.00 75.69 116 VAL A CA 1
ATOM 896 C C . VAL A 1 116 ? -6.239 -7.899 -2.364 1.00 75.69 116 VAL A C 1
ATOM 898 O O . VAL A 1 116 ? -5.300 -8.096 -3.138 1.00 75.69 116 VAL A O 1
ATOM 901 N N . ALA A 1 117 ? -6.130 -7.079 -1.312 1.00 74.25 117 ALA A N 1
ATOM 902 C CA . ALA A 1 117 ? -4.890 -6.370 -0.995 1.00 74.25 117 ALA A CA 1
ATOM 903 C C . ALA A 1 117 ? -3.723 -7.331 -0.688 1.00 74.25 117 ALA A C 1
ATOM 905 O O . ALA A 1 117 ? -2.612 -7.105 -1.165 1.00 74.25 117 ALA A O 1
ATOM 906 N N . VAL A 1 118 ? -3.963 -8.438 0.028 1.00 71.38 118 VAL A N 1
ATOM 907 C CA . VAL A 1 118 ? -2.939 -9.478 0.266 1.00 71.38 118 VAL A CA 1
ATOM 908 C C . VAL A 1 118 ? -2.458 -10.085 -1.051 1.00 71.38 118 VAL A C 1
ATOM 910 O O . VAL A 1 118 ? -1.251 -10.204 -1.272 1.00 71.38 118 VAL A O 1
ATOM 913 N N . GLY A 1 119 ? -3.387 -10.435 -1.947 1.00 69.81 119 GLY A N 1
ATOM 914 C CA . GLY A 1 119 ? -3.048 -10.979 -3.263 1.00 69.81 119 GLY A CA 1
ATOM 915 C C . GLY A 1 119 ? -2.187 -10.016 -4.084 1.00 69.81 119 GLY A C 1
ATOM 916 O O . GLY A 1 119 ? -1.154 -10.408 -4.630 1.00 69.81 119 GLY A O 1
ATOM 917 N N . TYR A 1 120 ? -2.555 -8.734 -4.113 1.00 74.06 120 TYR A N 1
ATOM 918 C CA . TYR A 1 120 ? -1.767 -7.708 -4.796 1.00 74.06 120 TYR A CA 1
ATOM 919 C C . TYR A 1 120 ? -0.404 -7.476 -4.140 1.00 74.06 120 TYR A C 1
ATOM 921 O O . TYR A 1 120 ? 0.559 -7.225 -4.860 1.00 74.06 120 TYR A O 1
ATOM 929 N N . ALA A 1 121 ? -0.278 -7.610 -2.816 1.00 67.19 121 ALA A N 1
ATOM 930 C CA . ALA A 1 121 ? 0.996 -7.408 -2.121 1.00 67.19 121 ALA A CA 1
ATOM 931 C C . ALA A 1 121 ? 2.044 -8.449 -2.543 1.00 67.19 121 ALA A C 1
ATOM 933 O O . ALA A 1 121 ? 3.221 -8.126 -2.716 1.00 67.19 121 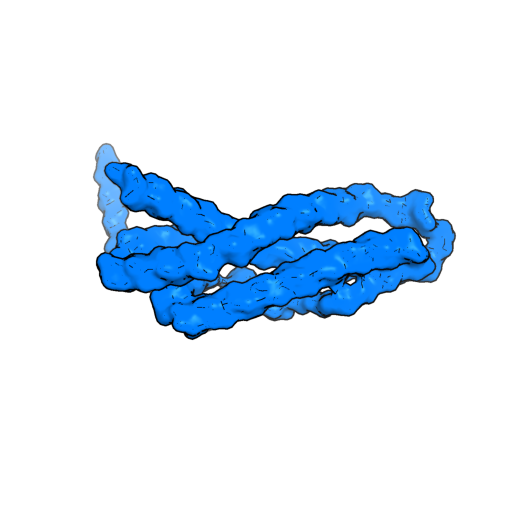ALA A O 1
ATOM 934 N N . VAL A 1 122 ? 1.617 -9.699 -2.757 1.00 70.88 122 VAL A N 1
ATOM 935 C CA . VAL A 1 122 ? 2.489 -10.772 -3.257 1.00 70.88 122 VAL A CA 1
ATOM 936 C C . VAL A 1 122 ? 2.979 -10.466 -4.673 1.00 70.88 122 VAL A C 1
ATOM 938 O O . VAL A 1 122 ? 4.173 -10.592 -4.952 1.00 70.88 122 VAL A O 1
ATOM 941 N N . GLU A 1 123 ? 2.084 -10.034 -5.561 1.00 71.12 123 GLU A N 1
ATOM 942 C CA . GLU A 1 123 ? 2.442 -9.695 -6.943 1.00 71.12 123 GLU A CA 1
ATOM 943 C C . GLU A 1 123 ? 3.306 -8.427 -7.026 1.00 71.12 123 GLU A C 1
ATOM 945 O O . GLU A 1 123 ? 4.289 -8.402 -7.769 1.00 71.12 123 GLU A O 1
ATOM 950 N N . ALA A 1 124 ? 3.029 -7.414 -6.200 1.00 70.44 124 ALA A N 1
ATOM 951 C CA . ALA A 1 124 ? 3.843 -6.206 -6.094 1.00 70.44 124 ALA A CA 1
ATOM 952 C C . ALA A 1 124 ? 5.285 -6.527 -5.667 1.00 70.44 124 ALA A C 1
ATOM 954 O O . ALA A 1 124 ? 6.225 -6.075 -6.320 1.00 70.44 124 ALA A O 1
ATOM 955 N N . LYS A 1 125 ? 5.478 -7.398 -4.663 1.00 68.69 125 LYS A N 1
ATOM 956 C CA . LYS A 1 125 ? 6.817 -7.852 -4.236 1.00 68.69 125 LYS A CA 1
ATOM 957 C C . LYS A 1 125 ? 7.569 -8.604 -5.335 1.00 68.69 125 LYS A C 1
ATOM 959 O O . LYS A 1 125 ? 8.781 -8.429 -5.496 1.00 68.69 125 LYS A O 1
ATOM 964 N N . LYS A 1 126 ? 6.874 -9.441 -6.115 1.00 68.94 126 LYS A N 1
ATOM 965 C CA . LYS A 1 126 ? 7.475 -10.117 -7.279 1.00 68.94 126 LYS A CA 1
ATOM 966 C C . LYS A 1 126 ? 7.934 -9.099 -8.323 1.00 68.94 126 LYS A C 1
ATOM 968 O O . LYS A 1 126 ? 9.057 -9.207 -8.816 1.00 68.94 126 LYS A O 1
ATOM 973 N N . MET A 1 127 ? 7.110 -8.093 -8.621 1.00 70.19 127 MET A N 1
ATOM 974 C CA . MET A 1 127 ? 7.465 -7.017 -9.552 1.00 70.19 127 MET A CA 1
ATOM 975 C C . MET A 1 127 ? 8.630 -6.165 -9.039 1.00 70.19 127 MET A C 1
ATOM 977 O O . MET A 1 127 ? 9.546 -5.889 -9.810 1.00 70.19 127 MET A O 1
ATOM 981 N N . ALA A 1 128 ? 8.660 -5.824 -7.747 1.00 68.38 128 ALA A N 1
ATOM 982 C CA . ALA A 1 128 ? 9.763 -5.096 -7.117 1.00 68.38 128 ALA A CA 1
ATOM 983 C C . ALA A 1 128 ? 11.096 -5.835 -7.269 1.00 68.38 128 ALA A C 1
ATOM 985 O O . ALA A 1 128 ? 12.101 -5.259 -7.691 1.00 68.38 128 ALA A O 1
ATOM 986 N N . SER A 1 129 ? 11.087 -7.142 -6.991 1.00 66.25 129 SER A N 1
ATOM 987 C CA . SER A 1 129 ? 12.244 -8.012 -7.204 1.00 66.25 129 SER A CA 1
ATOM 988 C C . SER A 1 129 ? 12.652 -8.060 -8.681 1.00 66.25 129 SER A C 1
ATOM 990 O O . SER A 1 129 ? 13.836 -7.954 -9.004 1.00 66.25 129 SER A O 1
ATOM 992 N N . GLY A 1 130 ? 11.680 -8.156 -9.592 1.00 67.94 130 GLY A N 1
ATOM 993 C CA . GLY A 1 130 ? 11.916 -8.152 -11.036 1.00 67.94 130 GLY A CA 1
ATOM 994 C C . GLY A 1 130 ? 12.587 -6.868 -11.529 1.00 67.94 130 GLY A C 1
ATOM 995 O O . GLY A 1 130 ? 13.592 -6.942 -12.232 1.00 67.94 130 GLY A O 1
ATOM 996 N N . VAL A 1 131 ? 12.088 -5.699 -11.116 1.00 71.12 131 VAL A N 1
ATOM 997 C CA . VAL A 1 131 ? 12.658 -4.392 -11.486 1.00 71.12 131 VAL A CA 1
ATOM 998 C C . VAL A 1 131 ? 14.055 -4.208 -10.900 1.00 71.12 131 VAL A C 1
ATOM 1000 O O . VAL A 1 131 ? 14.965 -3.805 -11.621 1.00 71.12 131 VAL A O 1
ATOM 1003 N N . LYS A 1 13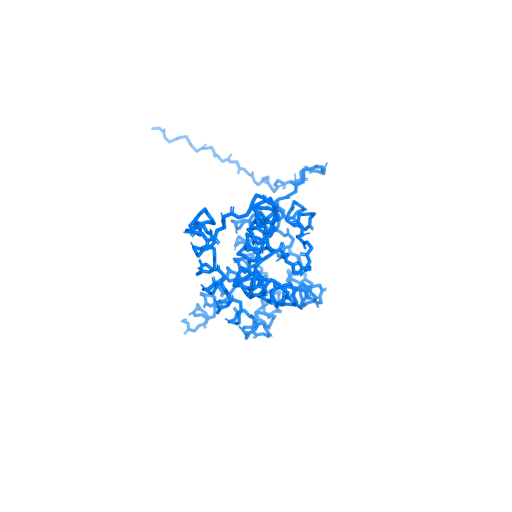2 ? 14.268 -4.569 -9.627 1.00 67.12 132 LYS A N 1
ATOM 1004 C CA . LYS A 1 132 ? 15.584 -4.474 -8.974 1.00 67.12 132 LYS A CA 1
ATOM 1005 C C . LYS A 1 132 ? 16.654 -5.313 -9.680 1.00 67.12 132 LYS A C 1
ATOM 1007 O O . LYS A 1 132 ? 17.813 -4.909 -9.736 1.00 67.12 132 LYS A O 1
ATOM 1012 N N . ASN A 1 133 ? 16.266 -6.469 -10.215 1.00 67.19 133 ASN A N 1
ATOM 1013 C CA . ASN A 1 133 ? 17.162 -7.392 -10.909 1.00 67.19 133 ASN A CA 1
ATOM 1014 C C . ASN A 1 133 ? 17.236 -7.147 -12.429 1.00 67.19 133 ASN A C 1
ATOM 1016 O O . ASN A 1 133 ? 17.945 -7.871 -13.133 1.00 67.19 133 ASN A O 1
ATOM 1020 N N . PHE A 1 134 ? 16.516 -6.151 -12.958 1.00 69.06 134 PHE A N 1
ATOM 1021 C CA . PHE A 1 134 ? 16.484 -5.876 -14.389 1.00 69.06 134 PHE A CA 1
ATOM 1022 C C . PHE A 1 134 ? 17.762 -5.167 -14.853 1.00 69.06 134 PHE A C 1
ATOM 1024 O O . PHE A 1 134 ? 17.984 -3.981 -14.609 1.00 69.06 134 PHE A O 1
ATOM 1031 N N . ASP A 1 135 ? 18.599 -5.895 -15.588 1.00 72.12 135 ASP A N 1
ATOM 1032 C CA . ASP A 1 135 ? 19.796 -5.337 -16.212 1.00 72.12 135 ASP A CA 1
ATOM 1033 C C . ASP A 1 135 ? 19.479 -4.783 -17.606 1.00 72.12 135 ASP A C 1
ATOM 1035 O O . ASP A 1 135 ? 19.634 -5.460 -18.625 1.00 72.12 135 ASP A O 1
ATOM 1039 N N . TYR A 1 136 ? 19.051 -3.521 -17.657 1.00 67.56 136 TYR A N 1
ATOM 1040 C CA . TYR A 1 136 ? 18.722 -2.843 -18.914 1.00 67.56 136 TYR A CA 1
ATOM 1041 C C . TYR A 1 136 ? 19.897 -2.793 -19.906 1.00 67.56 136 TYR A C 1
ATOM 1043 O O . TYR A 1 136 ? 19.675 -2.693 -21.114 1.00 67.56 136 TYR A O 1
ATOM 1051 N N . LYS A 1 137 ? 21.150 -2.884 -19.431 1.00 70.31 137 LYS A N 1
ATOM 1052 C CA . LYS A 1 137 ? 22.341 -2.826 -20.292 1.00 70.31 137 LYS A CA 1
ATOM 1053 C C . LYS A 1 137 ? 22.463 -4.061 -21.184 1.00 70.31 137 LYS A C 1
ATOM 1055 O O . LYS A 1 137 ? 23.070 -3.969 -22.244 1.00 70.31 137 LYS A O 1
ATOM 1060 N N . LYS A 1 138 ? 21.863 -5.189 -20.789 1.00 70.06 138 LYS A N 1
ATOM 1061 C CA . LYS A 1 138 ? 21.830 -6.422 -21.595 1.00 70.06 138 LYS A CA 1
ATOM 1062 C C . LYS A 1 138 ? 20.859 -6.356 -22.771 1.00 70.06 138 LYS A C 1
ATOM 1064 O O . LYS A 1 138 ? 21.001 -7.131 -23.708 1.00 70.06 138 LYS A O 1
ATOM 1069 N N . TYR A 1 139 ? 19.891 -5.444 -22.726 1.00 65.44 139 TYR A N 1
ATOM 1070 C CA . TYR A 1 139 ? 18.782 -5.406 -23.683 1.00 65.44 139 TYR A CA 1
ATOM 1071 C C . TYR A 1 139 ? 18.746 -4.126 -24.517 1.00 65.44 139 TYR A C 1
ATOM 1073 O O . TYR A 1 139 ? 18.004 -4.052 -25.494 1.00 65.44 139 TYR A O 1
ATOM 1081 N N . ILE A 1 140 ? 19.548 -3.118 -24.158 1.00 66.38 140 ILE A N 1
ATOM 1082 C CA . ILE A 1 140 ? 19.529 -1.810 -24.808 1.00 66.38 140 ILE A CA 1
ATOM 1083 C C . ILE A 1 140 ? 20.915 -1.425 -25.293 1.00 66.38 140 ILE A C 1
ATOM 1085 O O . ILE A 1 140 ? 21.780 -0.999 -24.531 1.00 66.38 140 ILE A O 1
ATOM 1089 N N . VAL A 1 141 ? 21.071 -1.513 -26.609 1.00 67.44 141 VAL A N 1
ATOM 1090 C CA . VAL A 1 141 ? 22.264 -1.089 -27.351 1.00 67.44 141 VAL A CA 1
ATOM 1091 C C . VAL A 1 141 ? 22.165 0.351 -27.872 1.00 67.44 141 VAL A C 1
ATOM 1093 O O . VAL A 1 141 ? 23.187 0.963 -28.165 1.00 67.44 141 VAL A O 1
ATOM 1096 N N . ASN A 1 142 ? 20.959 0.932 -27.949 1.00 70.62 142 ASN A N 1
ATOM 1097 C CA . ASN A 1 142 ? 20.743 2.298 -28.440 1.00 70.62 142 ASN A CA 1
ATOM 1098 C C . ASN A 1 142 ? 20.851 3.344 -27.298 1.00 70.62 142 ASN A C 1
ATOM 1100 O O . ASN A 1 142 ? 20.062 3.283 -26.350 1.00 70.62 142 ASN A O 1
ATOM 1104 N N . PRO A 1 143 ? 21.745 4.352 -27.394 1.00 69.25 143 PRO A N 1
ATOM 1105 C CA . PRO A 1 143 ? 21.910 5.401 -26.382 1.00 69.25 143 PRO A CA 1
ATOM 1106 C C . PRO A 1 143 ? 20.647 6.222 -26.080 1.00 69.25 143 PRO A C 1
ATOM 1108 O O . PRO A 1 143 ? 20.422 6.586 -24.926 1.00 69.25 143 PRO A O 1
ATOM 1111 N N . MET A 1 144 ? 19.794 6.492 -27.075 1.00 72.12 144 MET A N 1
ATOM 1112 C CA . MET A 1 144 ? 18.541 7.228 -26.851 1.00 72.12 144 MET A CA 1
ATOM 1113 C C . MET A 1 144 ? 17.508 6.380 -26.100 1.00 72.12 144 MET A C 1
ATOM 1115 O O . MET A 1 144 ? 16.838 6.872 -25.192 1.00 72.12 144 MET A O 1
ATOM 1119 N N . ALA A 1 145 ? 17.419 5.087 -26.423 1.00 71.50 145 ALA A N 1
ATOM 1120 C CA . ALA A 1 145 ? 16.566 4.148 -25.693 1.00 71.50 145 ALA A CA 1
ATOM 1121 C C . ALA A 1 145 ? 17.069 3.924 -24.258 1.00 71.50 145 ALA A C 1
ATOM 1123 O O . ALA A 1 145 ? 16.272 3.725 -23.345 1.00 71.50 145 ALA A O 1
ATOM 1124 N N . LYS A 1 146 ? 18.385 4.032 -24.032 1.00 77.00 146 LYS A N 1
ATOM 1125 C CA . LYS A 1 146 ? 18.997 3.918 -22.703 1.00 77.00 146 LYS A CA 1
ATOM 1126 C C . LYS A 1 146 ? 18.497 5.004 -21.753 1.00 77.00 146 LYS A C 1
ATOM 1128 O O . LYS A 1 146 ? 18.113 4.685 -20.633 1.00 77.00 146 LYS A O 1
ATOM 1133 N N . TYR A 1 147 ? 18.471 6.263 -22.197 1.00 78.69 147 TYR A N 1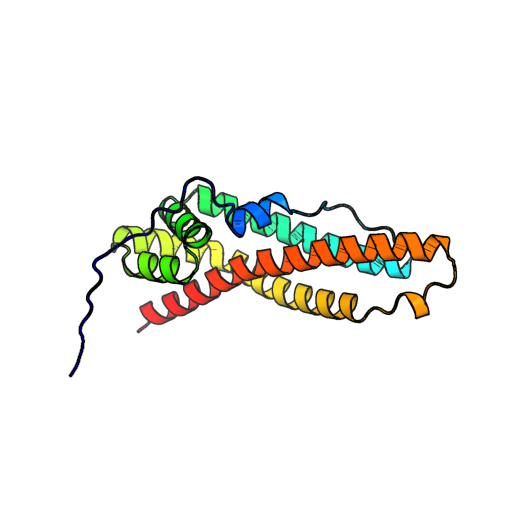
ATOM 1134 C CA . TYR A 1 147 ? 17.966 7.365 -21.374 1.00 78.69 147 TYR A CA 1
ATOM 1135 C C . TYR A 1 147 ? 16.478 7.186 -21.051 1.00 78.69 147 TYR A C 1
ATOM 1137 O O . TYR A 1 147 ? 16.108 7.177 -19.879 1.00 78.69 147 TYR A O 1
ATOM 1145 N N . LYS A 1 148 ? 15.648 6.929 -22.075 1.00 79.06 148 LYS A N 1
ATOM 1146 C CA . LYS A 1 148 ? 14.213 6.653 -21.894 1.00 79.06 148 LYS A CA 1
ATOM 1147 C C . LYS A 1 148 ? 13.961 5.497 -20.927 1.00 79.06 148 LYS A C 1
ATOM 1149 O O . LYS A 1 148 ? 13.118 5.603 -20.045 1.00 79.06 148 LYS A O 1
ATOM 1154 N N . THR A 1 149 ? 14.738 4.423 -21.036 1.00 77.50 149 THR A N 1
ATOM 1155 C CA . THR A 1 149 ? 14.609 3.266 -20.148 1.00 77.50 149 THR A CA 1
ATOM 1156 C C . THR A 1 149 ? 15.000 3.570 -18.713 1.00 77.50 149 THR A C 1
ATOM 1158 O O . THR A 1 149 ? 14.313 3.115 -17.808 1.00 77.50 149 THR A O 1
ATOM 1161 N N . ILE A 1 150 ? 16.052 4.353 -18.470 1.00 80.25 150 ILE A N 1
ATOM 1162 C CA . ILE A 1 150 ? 16.419 4.745 -17.102 1.00 80.25 150 ILE A CA 1
ATOM 1163 C C . ILE A 1 150 ? 15.286 5.555 -16.462 1.00 80.25 150 ILE A C 1
ATOM 1165 O O . ILE A 1 150 ? 14.866 5.242 -15.349 1.00 80.25 150 ILE A O 1
ATOM 1169 N N . THR A 1 151 ? 14.742 6.543 -17.179 1.00 82.06 151 THR A N 1
ATOM 1170 C CA . THR A 1 151 ? 13.590 7.324 -16.706 1.00 82.06 151 THR A CA 1
ATOM 1171 C C . THR A 1 151 ? 12.380 6.427 -16.452 1.00 82.06 151 THR A C 1
ATOM 1173 O O . THR A 1 151 ? 11.719 6.550 -15.422 1.00 82.06 151 THR A O 1
ATOM 1176 N N . ALA A 1 152 ? 12.116 5.484 -17.356 1.00 81.00 152 ALA A N 1
ATOM 1177 C CA . ALA A 1 152 ? 10.980 4.589 -17.232 1.00 81.00 152 ALA A CA 1
ATOM 1178 C C . ALA A 1 152 ? 11.105 3.614 -16.053 1.00 81.00 152 ALA A C 1
ATOM 1180 O O . ALA A 1 152 ? 10.129 3.383 -15.342 1.00 81.00 152 ALA A O 1
ATOM 1181 N N . LEU A 1 153 ? 12.308 3.091 -15.803 1.00 78.62 153 LEU A N 1
ATOM 1182 C CA . LEU A 1 153 ? 12.599 2.241 -14.649 1.00 78.62 153 LEU A CA 1
ATOM 1183 C C . LEU A 1 153 ? 12.489 3.012 -13.333 1.00 78.62 153 LEU A C 1
ATOM 1185 O O . LEU A 1 153 ? 11.971 2.458 -12.367 1.00 78.62 153 LEU A O 1
ATOM 1189 N N . SER A 1 154 ? 12.918 4.278 -13.292 1.00 81.25 154 SER A N 1
ATOM 1190 C CA . SER A 1 154 ? 12.729 5.135 -12.112 1.00 81.25 154 SER A CA 1
ATOM 1191 C C . SER A 1 154 ? 11.246 5.280 -11.782 1.00 81.25 154 SER A C 1
ATOM 1193 O O . SER A 1 154 ? 10.826 4.965 -10.672 1.00 81.25 154 SER A O 1
ATOM 1195 N N . LYS A 1 155 ? 10.428 5.640 -12.780 1.00 84.00 155 LYS A N 1
ATOM 1196 C CA . LYS A 1 155 ? 8.979 5.786 -12.605 1.00 84.00 155 LYS A CA 1
ATOM 1197 C C . LYS A 1 155 ? 8.307 4.481 -12.170 1.00 84.00 155 LYS A C 1
ATOM 1199 O O . LYS A 1 155 ? 7.492 4.474 -11.253 1.00 84.00 155 LYS A O 1
ATOM 1204 N N . ALA A 1 156 ? 8.667 3.367 -12.804 1.00 78.31 156 ALA A N 1
ATOM 1205 C CA . ALA A 1 156 ? 8.149 2.052 -12.445 1.00 78.31 156 ALA A CA 1
ATOM 1206 C C . ALA A 1 156 ? 8.544 1.649 -11.011 1.00 78.31 156 ALA A C 1
ATOM 1208 O O . ALA A 1 156 ? 7.747 1.054 -10.291 1.00 78.31 156 ALA A O 1
ATOM 1209 N N . THR A 1 157 ? 9.752 2.018 -10.576 1.00 79.12 157 THR A N 1
ATOM 1210 C CA . THR A 1 157 ? 10.218 1.800 -9.200 1.00 79.12 157 THR A CA 1
ATOM 1211 C C . THR A 1 157 ? 9.390 2.606 -8.203 1.00 79.12 157 THR A C 1
ATOM 1213 O O . THR A 1 157 ? 8.934 2.046 -7.212 1.00 79.12 157 THR A O 1
ATOM 1216 N N . GLU A 1 158 ? 9.133 3.886 -8.480 1.00 82.12 158 GLU A N 1
ATOM 1217 C CA . GLU A 1 158 ? 8.289 4.741 -7.634 1.00 82.12 158 GLU A CA 1
ATOM 1218 C C . GLU A 1 158 ? 6.858 4.190 -7.515 1.00 82.12 158 GLU A C 1
ATOM 1220 O O . GLU A 1 158 ? 6.321 4.081 -6.412 1.00 82.12 158 GLU A O 1
ATOM 1225 N N . GLN A 1 159 ? 6.254 3.776 -8.635 1.00 80.75 159 GLN A N 1
ATOM 1226 C CA . GLN A 1 159 ? 4.922 3.159 -8.662 1.00 80.75 159 GLN A CA 1
ATOM 1227 C C . GLN A 1 159 ? 4.866 1.866 -7.838 1.00 80.75 159 GLN A C 1
ATOM 1229 O O . GLN A 1 159 ? 3.908 1.655 -7.090 1.00 80.75 159 GLN A O 1
ATOM 1234 N N . ILE A 1 160 ? 5.890 1.013 -7.928 1.00 77.50 160 ILE A N 1
ATOM 1235 C CA . ILE A 1 160 ? 5.978 -0.219 -7.135 1.00 77.50 160 ILE A CA 1
ATOM 1236 C C . ILE A 1 160 ? 6.153 0.091 -5.650 1.00 77.50 160 ILE A C 1
ATOM 1238 O O . ILE A 1 160 ? 5.429 -0.474 -4.840 1.00 77.50 160 ILE A O 1
ATOM 1242 N N . GLN A 1 161 ? 7.063 0.992 -5.281 1.00 76.12 161 GLN A N 1
ATOM 1243 C CA . GLN A 1 161 ? 7.295 1.340 -3.875 1.00 76.12 161 GLN A CA 1
ATOM 1244 C C . GLN A 1 161 ? 6.037 1.924 -3.228 1.00 76.12 161 GLN A C 1
ATOM 1246 O O . GLN A 1 161 ? 5.701 1.583 -2.093 1.00 76.12 161 GLN A O 1
ATOM 1251 N N . TYR A 1 162 ? 5.305 2.767 -3.963 1.00 81.69 162 TYR A N 1
ATOM 1252 C CA . TYR A 1 162 ? 4.009 3.258 -3.508 1.00 81.69 162 TYR A CA 1
ATOM 1253 C C . TYR A 1 162 ? 3.004 2.117 -3.348 1.00 81.69 162 TYR A C 1
ATOM 1255 O O . TYR A 1 162 ? 2.328 2.035 -2.328 1.00 81.69 162 TYR A O 1
ATOM 1263 N N . THR A 1 163 ? 2.925 1.228 -4.342 1.00 77.06 163 THR A N 1
ATOM 1264 C CA . THR A 1 163 ? 2.046 0.052 -4.323 1.00 77.06 163 THR A CA 1
ATOM 1265 C C . THR A 1 163 ? 2.313 -0.823 -3.099 1.00 77.06 163 THR A C 1
ATOM 1267 O O . THR A 1 163 ? 1.376 -1.178 -2.391 1.00 77.06 163 THR A O 1
ATOM 1270 N N . GLU A 1 164 ? 3.579 -1.139 -2.815 1.00 71.62 164 GLU A N 1
ATOM 1271 C CA . GLU A 1 164 ? 3.973 -1.940 -1.654 1.00 71.62 164 GLU A CA 1
ATOM 1272 C C . GLU A 1 164 ? 3.521 -1.284 -0.351 1.00 71.62 164 GLU A C 1
ATOM 1274 O O . GLU A 1 164 ? 2.867 -1.937 0.458 1.00 71.62 164 GLU A O 1
ATOM 1279 N N . LYS A 1 165 ? 3.784 0.017 -0.186 1.00 74.81 165 LYS A N 1
ATOM 1280 C CA . LYS A 1 165 ? 3.412 0.755 1.025 1.00 74.81 165 LYS A CA 1
ATOM 1281 C C . LYS A 1 165 ? 1.893 0.870 1.203 1.00 74.81 165 LYS A C 1
ATOM 1283 O O . LYS A 1 165 ? 1.386 0.692 2.307 1.00 74.81 165 LYS A O 1
ATOM 1288 N N . ALA A 1 166 ? 1.155 1.120 0.120 1.00 74.50 166 ALA A N 1
ATOM 1289 C CA . ALA A 1 166 ? -0.308 1.176 0.127 1.00 74.50 166 ALA A CA 1
ATOM 1290 C C . ALA A 1 166 ? -0.921 -0.158 0.574 1.00 74.50 166 ALA A C 1
ATOM 1292 O O . ALA A 1 166 ? -1.841 -0.204 1.394 1.00 74.50 166 ALA A O 1
ATOM 1293 N N . LEU A 1 167 ? -0.403 -1.256 0.023 1.00 75.00 167 LEU A N 1
ATOM 1294 C CA . LEU A 1 167 ? -0.878 -2.601 0.316 1.00 75.00 167 LEU A CA 1
ATOM 1295 C C . LEU A 1 167 ? -0.454 -3.060 1.708 1.00 75.00 167 LEU A C 1
ATOM 1297 O O . LEU A 1 167 ? -1.244 -3.725 2.363 1.00 75.00 167 LEU A O 1
ATOM 1301 N N . GLU A 1 168 ? 0.726 -2.674 2.193 1.00 70.56 168 GLU A N 1
ATOM 1302 C CA . GLU A 1 168 ? 1.173 -2.944 3.564 1.00 70.56 168 GLU A CA 1
ATOM 1303 C C . GLU A 1 168 ? 0.191 -2.364 4.590 1.00 70.56 168 GLU A C 1
ATOM 1305 O O . GLU A 1 168 ? -0.333 -3.117 5.411 1.00 70.56 168 GLU A O 1
ATOM 1310 N N . PHE A 1 169 ? -0.198 -1.091 4.454 1.00 72.12 169 PHE A N 1
ATOM 1311 C CA . PHE A 1 169 ? -1.205 -0.480 5.333 1.00 72.12 169 PHE A CA 1
ATOM 1312 C C . PHE A 1 169 ? -2.552 -1.230 5.325 1.00 72.12 169 PHE A C 1
ATOM 1314 O O . PHE A 1 169 ? -3.203 -1.399 6.364 1.00 72.12 169 PHE A O 1
ATOM 1321 N N . MET A 1 170 ? -2.979 -1.727 4.160 1.00 72.94 170 MET A N 1
ATOM 1322 C CA . MET A 1 170 ? -4.202 -2.527 4.043 1.00 72.94 170 MET A CA 1
ATOM 1323 C C . MET A 1 170 ? -4.036 -3.929 4.664 1.00 72.94 170 MET A C 1
ATOM 1325 O O . MET A 1 170 ? -4.878 -4.365 5.449 1.00 72.94 170 MET A O 1
ATOM 1329 N N . VAL A 1 171 ? -2.941 -4.636 4.379 1.00 68.19 171 VAL A N 1
ATOM 1330 C CA . VAL A 1 171 ? -2.667 -5.995 4.885 1.00 68.19 171 VAL A CA 1
ATOM 1331 C C . VAL A 1 171 ? -2.484 -6.018 6.403 1.00 68.19 171 VAL A C 1
ATOM 1333 O O . VAL A 1 171 ? -2.951 -6.947 7.066 1.00 68.19 171 VAL A O 1
ATOM 1336 N N . GLU A 1 172 ? -1.858 -5.001 6.984 1.00 65.94 172 GLU A N 1
ATOM 1337 C CA . GLU A 1 172 ? -1.734 -4.873 8.437 1.00 65.94 172 GLU A CA 1
ATOM 1338 C C . GLU A 1 172 ? -3.102 -4.714 9.101 1.00 65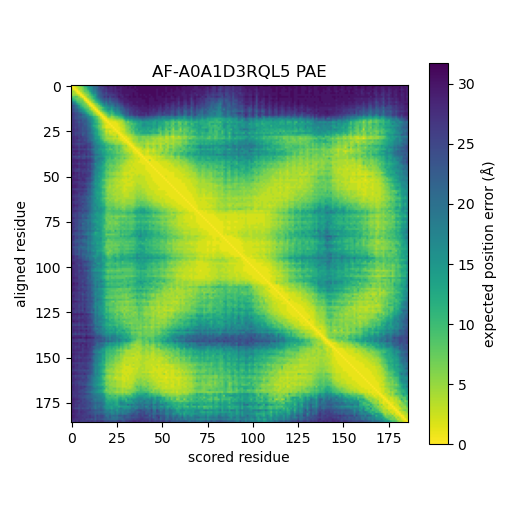.94 172 GLU A C 1
ATOM 1340 O O . GLU A 1 172 ? -3.400 -5.391 10.087 1.00 65.94 172 GLU A O 1
ATOM 1345 N N . THR A 1 173 ? -3.986 -3.904 8.508 1.00 63.50 173 THR A N 1
ATOM 1346 C CA . THR A 1 173 ? -5.382 -3.793 8.956 1.00 63.50 173 THR A CA 1
ATOM 1347 C C . THR A 1 173 ? -6.080 -5.155 8.919 1.00 63.50 173 THR A C 1
ATOM 1349 O O . THR A 1 173 ? -6.770 -5.521 9.872 1.00 63.50 173 THR A O 1
ATOM 1352 N N . ARG A 1 174 ? -5.850 -5.959 7.873 1.00 64.75 174 ARG A N 1
ATOM 1353 C CA . ARG A 1 174 ? -6.385 -7.327 7.784 1.00 64.75 174 ARG A CA 1
ATOM 1354 C C . ARG A 1 174 ? -5.852 -8.244 8.872 1.00 64.75 174 ARG A C 1
ATOM 1356 O O . ARG A 1 174 ? -6.638 -8.904 9.531 1.00 64.75 174 ARG A O 1
ATOM 1363 N N . THR A 1 175 ? -4.536 -8.290 9.052 1.00 58.22 175 THR A N 1
ATOM 1364 C CA . THR A 1 175 ? -3.873 -9.200 10.001 1.00 58.22 175 THR A CA 1
ATOM 1365 C C . THR A 1 175 ? -4.375 -8.959 11.421 1.00 58.22 175 THR A C 1
ATOM 1367 O O . THR A 1 175 ? -4.631 -9.894 12.174 1.00 58.22 175 THR A O 1
ATOM 1370 N N . ILE A 1 176 ? -4.584 -7.690 11.762 1.00 53.69 176 ILE A N 1
ATOM 1371 C CA . ILE A 1 176 ? -5.167 -7.279 13.035 1.00 53.69 176 ILE A CA 1
ATOM 1372 C C . ILE A 1 176 ? -6.637 -7.696 13.113 1.00 53.69 176 ILE A C 1
ATOM 1374 O O . ILE A 1 176 ? -7.038 -8.303 14.100 1.00 53.69 176 ILE A O 1
ATOM 1378 N N . SER A 1 177 ? -7.407 -7.482 12.043 1.00 54.56 177 SER A N 1
ATOM 1379 C CA . SER A 1 177 ? -8.800 -7.942 11.951 1.00 54.56 177 SER A CA 1
ATOM 1380 C C . SER A 1 177 ? -8.936 -9.452 12.153 1.00 54.56 177 SER A C 1
ATOM 1382 O O . SER A 1 177 ? -9.816 -9.896 12.879 1.00 54.56 177 SER A O 1
ATOM 1384 N N . GLU A 1 178 ? -8.070 -10.252 11.530 1.00 57.00 178 GLU A N 1
ATOM 1385 C CA . GLU A 1 178 ? -8.086 -11.714 11.639 1.00 57.00 178 GLU A CA 1
ATOM 1386 C C . GLU A 1 178 ? -7.685 -12.185 13.034 1.00 57.00 178 GLU A C 1
ATOM 1388 O O . GLU A 1 178 ? -8.396 -12.994 13.628 1.00 57.00 178 GLU A O 1
ATOM 1393 N N . ALA A 1 179 ? -6.608 -11.627 13.595 1.00 48.41 179 ALA A N 1
ATOM 1394 C CA . ALA A 1 179 ? -6.197 -11.919 14.965 1.00 48.41 179 ALA A CA 1
ATOM 1395 C C . ALA A 1 179 ? -7.306 -11.590 15.982 1.00 48.41 179 ALA A C 1
ATOM 1397 O O . ALA A 1 179 ? -7.456 -12.287 16.984 1.00 48.41 179 ALA A O 1
ATOM 1398 N N . MET A 1 180 ? -8.108 -10.559 15.711 1.00 49.50 180 MET A N 1
ATOM 1399 C CA . MET A 1 180 ? -9.249 -10.154 16.534 1.00 49.50 180 MET A CA 1
ATOM 1400 C C . MET A 1 180 ? -10.486 -11.037 16.347 1.00 49.50 180 MET A C 1
ATOM 1402 O O . MET A 1 180 ? -11.100 -11.427 17.338 1.00 49.50 180 MET A O 1
ATOM 1406 N N . LEU A 1 181 ? -10.818 -11.422 15.111 1.00 47.28 181 LEU A N 1
ATOM 1407 C CA . LEU A 1 181 ? -11.918 -12.352 14.822 1.00 47.28 181 LEU A CA 1
ATOM 1408 C C . LEU A 1 181 ? -11.672 -13.755 15.395 1.00 47.28 181 LEU A C 1
ATOM 1410 O O . LEU A 1 181 ? -12.627 -14.441 15.758 1.00 47.28 181 LEU A O 1
ATOM 1414 N N . ASP A 1 182 ? -10.414 -14.185 15.486 1.00 44.34 182 ASP A N 1
ATOM 1415 C CA . ASP A 1 182 ? -10.049 -15.448 16.133 1.00 44.34 182 ASP A CA 1
ATOM 1416 C C . ASP A 1 182 ? -10.010 -15.350 17.666 1.00 44.34 182 ASP A C 1
ATOM 1418 O O . ASP A 1 182 ? -10.184 -16.368 18.340 1.00 44.34 182 ASP A O 1
ATOM 1422 N N . PHE A 1 183 ? -9.846 -14.148 18.232 1.00 35.00 183 PHE A N 1
ATOM 1423 C CA . PHE A 1 183 ? -9.951 -13.916 19.676 1.00 35.00 183 PHE A CA 1
ATOM 1424 C C . PHE A 1 183 ? -11.410 -13.968 20.164 1.00 35.00 183 PHE A C 1
ATOM 1426 O O . PHE A 1 183 ? -11.656 -14.493 21.240 1.00 35.00 183 PHE A O 1
ATOM 1433 N N . GLU A 1 184 ? -12.385 -13.505 19.371 1.00 37.97 184 GLU A N 1
ATOM 1434 C CA . GLU A 1 184 ? -13.825 -13.592 19.705 1.00 37.97 184 GLU A CA 1
ATOM 1435 C C . GLU A 1 184 ? -14.413 -15.014 19.627 1.00 37.97 184 GLU A C 1
ATOM 1437 O O . GLU A 1 184 ? -15.502 -15.265 20.140 1.00 37.97 184 GLU A O 1
ATOM 1442 N N . LYS A 1 185 ? -13.723 -15.953 18.968 1.00 39.69 185 LYS A N 1
ATOM 1443 C CA . LYS A 1 185 ? -14.144 -17.364 18.875 1.00 39.69 185 LYS A CA 1
ATOM 1444 C C . LYS A 1 185 ? -13.674 -18.224 20.057 1.00 39.69 185 LYS A C 1
ATOM 1446 O O . LYS A 1 185 ? -13.975 -19.419 20.067 1.00 39.69 185 LYS A O 1
ATOM 1451 N N . ARG A 1 186 ? -12.912 -17.661 20.998 1.00 32.91 186 ARG A N 1
ATOM 1452 C CA . ARG A 1 186 ? -12.403 -18.336 22.203 1.00 32.91 186 ARG A CA 1
ATOM 1453 C C . ARG A 1 186 ? -13.094 -17.803 23.447 1.00 32.91 186 ARG A C 1
ATOM 1455 O O . ARG A 1 186 ? -13.311 -18.631 24.356 1.00 32.91 186 ARG A O 1
#

Mean predicted aligned error: 11.56 Å